Protein AF-A0A6A4ZF27-F1 (afdb_monomer_lite)

Secondary structure (DSSP, 8-state):
-----------------------------EEEE--TT--SGGG--S---------------S-------------SS-------------PPPP----EEEEEETTEEEEEEE-TT-SS-EE-TT-SSEEEEEEEEEEEPTTSPBPPPEEEEEEEEEEEETTEEEEEEEEEE---TT-S-SEEE-HHHHHHH---

Structure (mmCIF, N/CA/C/O backbone):
data_AF-A0A6A4ZF27-F1
#
_entry.id   AF-A0A6A4ZF27-F1
#
loop_
_atom_site.group_PDB
_atom_site.id
_atom_site.type_symbol
_atom_site.label_atom_id
_atom_site.label_alt_id
_atom_site.label_comp_id
_atom_site.label_asym_id
_atom_site.label_entity_id
_atom_site.label_seq_id
_atom_site.pdbx_PDB_ins_code
_atom_site.Cartn_x
_atom_site.Cartn_y
_atom_site.Cartn_z
_atom_site.occupancy
_atom_site.B_iso_or_equiv
_atom_site.auth_seq_id
_atom_site.auth_comp_id
_atom_site.auth_asym_id
_atom_site.auth_atom_id
_atom_site.pdbx_PDB_model_num
ATOM 1 N N . ARG A 1 1 ? -14.969 5.886 74.279 1.00 39.88 1 ARG A N 1
ATOM 2 C CA . ARG A 1 1 ? -14.065 6.559 75.247 1.00 39.88 1 ARG A CA 1
ATOM 3 C C . ARG A 1 1 ? -12.697 6.639 74.558 1.00 39.88 1 ARG A C 1
ATOM 5 O O . ARG A 1 1 ? -12.123 5.590 74.332 1.00 39.88 1 ARG A O 1
ATOM 12 N N . ILE A 1 2 ? -12.428 7.708 73.793 1.00 34.75 2 ILE A N 1
ATOM 13 C CA . ILE A 1 2 ? -11.609 8.885 74.189 1.00 34.75 2 ILE A CA 1
ATOM 14 C C . ILE A 1 2 ? -10.187 8.404 74.556 1.00 34.75 2 ILE A C 1
ATOM 16 O O . ILE A 1 2 ? -10.058 7.721 75.562 1.00 34.75 2 ILE A O 1
ATOM 20 N N . GLN A 1 3 ? -9.211 8.479 73.626 1.00 37.56 3 GLN A N 1
ATOM 21 C CA . GLN A 1 3 ? -8.215 9.576 73.446 1.00 37.56 3 GLN A CA 1
ATOM 22 C C . GLN A 1 3 ? -7.280 9.730 74.662 1.00 37.56 3 GLN A C 1
ATOM 24 O O . GLN A 1 3 ? -7.763 9.660 75.780 1.00 37.56 3 GLN A O 1
ATOM 29 N N . ARG A 1 4 ? -5.976 10.023 74.600 1.00 38.88 4 ARG A N 1
ATOM 30 C CA . ARG A 1 4 ? -4.926 10.356 73.609 1.00 38.88 4 ARG A CA 1
ATOM 31 C C . ARG A 1 4 ? -3.615 10.364 74.441 1.00 38.88 4 ARG A C 1
ATOM 33 O O . ARG A 1 4 ? -3.691 10.614 75.641 1.00 38.88 4 ARG A O 1
ATOM 40 N N . ASN A 1 5 ? -2.440 10.214 73.824 1.00 34.19 5 ASN A N 1
ATOM 41 C CA . ASN A 1 5 ? -1.430 11.292 73.748 1.00 34.19 5 ASN A CA 1
ATOM 42 C C . ASN A 1 5 ? -0.082 10.790 73.201 1.00 34.19 5 ASN A C 1
ATOM 44 O O . ASN A 1 5 ? 0.529 9.863 73.723 1.00 34.19 5 ASN A O 1
ATOM 48 N N . THR A 1 6 ? 0.342 11.471 72.140 1.00 41.78 6 THR A N 1
ATOM 49 C CA . THR A 1 6 ? 1.650 11.510 71.469 1.00 41.78 6 THR A CA 1
ATOM 50 C C . THR A 1 6 ? 2.719 12.207 72.334 1.00 41.78 6 THR A C 1
ATOM 52 O O . THR A 1 6 ? 2.368 12.849 73.327 1.00 41.78 6 THR A O 1
ATOM 55 N N . PRO A 1 7 ? 4.014 12.151 71.948 1.00 44.38 7 PRO A N 1
ATOM 56 C CA . PRO A 1 7 ? 4.580 13.328 71.269 1.00 44.38 7 PRO A CA 1
ATOM 57 C C . PRO A 1 7 ? 5.575 13.044 70.118 1.00 44.38 7 PRO A C 1
ATOM 59 O O . PRO A 1 7 ? 6.446 12.186 70.193 1.00 44.38 7 PRO A O 1
ATOM 62 N N . SER A 1 8 ? 5.402 13.849 69.066 1.00 40.44 8 SER A N 1
ATOM 63 C CA . SER A 1 8 ? 6.364 14.563 68.208 1.00 40.44 8 SER A CA 1
ATOM 64 C C . SER A 1 8 ? 7.812 14.074 68.029 1.00 40.44 8 SER A C 1
ATOM 66 O O . SER A 1 8 ? 8.619 14.118 68.955 1.00 40.44 8 SER A O 1
ATOM 68 N N . ARG A 1 9 ? 8.209 13.886 66.760 1.00 36.44 9 ARG A N 1
ATOM 69 C CA . ARG A 1 9 ? 9.550 14.256 66.275 1.00 36.44 9 ARG A CA 1
ATOM 70 C C . ARG A 1 9 ? 9.495 14.693 64.808 1.00 36.44 9 ARG A C 1
ATOM 72 O O . ARG A 1 9 ? 9.167 13.904 63.930 1.00 36.44 9 ARG A O 1
ATOM 79 N N . GLN A 1 10 ? 9.784 15.972 64.580 1.00 41.69 10 GLN A N 1
ATOM 80 C CA . GLN A 1 10 ? 10.048 16.548 63.264 1.00 41.69 10 GLN A CA 1
ATOM 81 C C . GLN A 1 10 ? 11.384 16.013 62.743 1.00 41.69 10 GLN A C 1
ATOM 83 O O . GLN A 1 10 ? 12.372 16.063 63.470 1.00 41.69 10 GLN A O 1
ATOM 88 N N . TYR A 1 11 ? 11.419 15.587 61.483 1.00 34.38 11 TYR A N 1
ATOM 89 C CA . TYR A 1 11 ? 12.625 15.624 60.664 1.00 34.38 11 TYR A CA 1
ATOM 90 C C . TYR A 1 11 ? 12.237 16.104 59.266 1.00 34.38 11 TYR A C 1
ATOM 92 O O . TYR A 1 11 ? 11.510 15.433 58.540 1.00 34.38 11 TYR A O 1
ATOM 100 N N . ASN A 1 12 ? 12.709 17.307 58.941 1.00 37.31 12 ASN A N 1
ATOM 101 C CA . ASN A 1 12 ? 12.819 17.809 57.581 1.00 37.31 12 ASN A CA 1
ATOM 102 C C . ASN A 1 12 ? 13.785 16.903 56.809 1.00 37.31 12 ASN A C 1
ATOM 104 O O . ASN A 1 12 ? 14.924 16.726 57.241 1.00 37.31 12 ASN A O 1
ATOM 108 N N . ALA A 1 13 ? 13.361 16.394 55.659 1.00 37.38 13 ALA A N 1
ATOM 109 C CA . ALA A 1 13 ? 14.259 15.917 54.618 1.00 37.38 13 ALA A CA 1
ATOM 110 C C . ALA A 1 13 ? 13.711 16.417 53.280 1.00 37.38 13 ALA A C 1
ATOM 112 O O . ALA A 1 13 ? 12.516 16.325 53.009 1.00 37.38 13 ALA A O 1
ATOM 113 N N . GLN A 1 14 ? 14.596 17.060 52.532 1.00 37.59 14 GLN A N 1
ATOM 114 C CA . GLN A 1 14 ? 14.326 17.840 51.336 1.00 37.59 14 GLN A CA 1
ATOM 115 C C . GLN A 1 14 ? 13.651 17.004 50.247 1.00 37.59 14 GLN A C 1
ATOM 117 O O . GLN A 1 14 ? 14.054 15.875 49.972 1.00 37.59 14 GLN A O 1
ATOM 122 N N . VAL A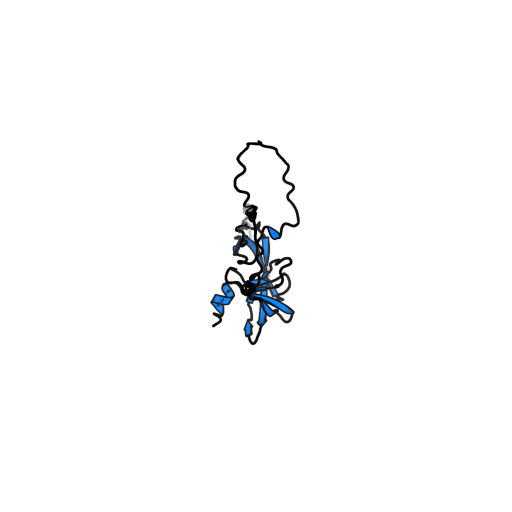 1 15 ? 12.651 17.601 49.599 1.00 37.75 15 VAL A N 1
ATOM 123 C CA . VAL A 1 15 ? 12.169 17.164 48.292 1.00 37.75 15 VAL A CA 1
ATOM 124 C C . VAL A 1 15 ? 13.291 17.484 47.306 1.00 37.75 15 VAL A C 1
ATOM 126 O O . VAL A 1 15 ? 13.456 18.634 46.914 1.00 37.75 15 VAL A O 1
ATOM 129 N N . ASN A 1 16 ? 14.110 16.494 46.958 1.00 37.16 16 ASN A N 1
ATOM 130 C CA . ASN A 1 16 ? 14.853 16.565 45.708 1.00 37.16 16 ASN A CA 1
ATOM 131 C C . ASN A 1 16 ? 13.871 16.143 44.618 1.00 37.16 16 ASN A C 1
ATOM 133 O O . ASN A 1 16 ? 13.624 14.954 44.419 1.00 37.16 16 ASN A O 1
ATOM 137 N N . GLU A 1 17 ? 13.296 17.136 43.945 1.00 47.34 17 GLU A N 1
ATOM 138 C CA . GLU A 1 17 ? 12.817 16.974 42.579 1.00 47.34 17 GLU A CA 1
ATOM 139 C C . GLU A 1 17 ? 14.035 16.601 41.733 1.00 47.34 17 GLU A C 1
ATOM 141 O O . GLU A 1 17 ? 14.791 17.452 41.272 1.00 47.34 17 GLU A O 1
ATOM 146 N N . VAL A 1 18 ? 14.285 15.302 41.602 1.00 44.06 18 VAL A N 1
ATOM 147 C CA . VAL A 1 18 ? 15.118 14.814 40.513 1.00 44.06 18 VAL A CA 1
ATOM 148 C C . VAL A 1 18 ? 14.169 14.744 39.335 1.00 44.06 18 VAL A C 1
ATOM 150 O O . VAL A 1 18 ? 13.336 13.842 39.259 1.00 44.06 18 VAL A O 1
ATOM 153 N N . GLY A 1 19 ? 14.234 15.764 38.480 1.00 48.47 19 GLY A N 1
ATOM 154 C CA . GLY A 1 19 ? 13.643 15.695 37.159 1.00 48.47 19 GLY A CA 1
ATOM 155 C C . GLY A 1 19 ? 14.180 14.449 36.474 1.00 48.47 19 GLY A C 1
ATOM 156 O O . GLY A 1 19 ? 15.352 14.383 36.113 1.00 48.47 19 GLY A O 1
ATOM 157 N N . SER A 1 20 ? 13.332 13.436 36.344 1.00 44.56 20 SER A N 1
ATOM 158 C CA . SER A 1 20 ? 13.518 12.413 35.333 1.00 44.56 20 SER A CA 1
ATOM 159 C C . SER A 1 20 ? 13.001 13.002 34.024 1.00 44.56 20 SER A C 1
ATOM 161 O O . SER A 1 20 ? 11.894 12.703 33.580 1.00 44.56 20 SER A O 1
ATOM 163 N N . GLU A 1 21 ? 13.796 13.906 33.448 1.00 51.84 21 GLU A N 1
ATOM 164 C CA . GLU A 1 21 ? 13.858 14.043 31.996 1.00 51.84 21 GLU A CA 1
ATOM 165 C C . GLU A 1 21 ? 14.429 12.721 31.487 1.00 51.84 21 GLU A C 1
ATOM 167 O O . GLU A 1 21 ? 15.635 12.501 31.429 1.00 51.84 21 GLU A O 1
ATOM 172 N N . SER A 1 22 ? 13.535 11.775 31.254 1.00 58.00 22 SER A N 1
ATOM 173 C CA . SER A 1 22 ? 13.851 10.542 30.560 1.00 58.00 22 SER A CA 1
ATOM 174 C C . SER A 1 22 ? 12.593 10.106 29.838 1.00 58.00 22 SER A C 1
ATOM 176 O O . SER A 1 22 ? 11.780 9.377 30.396 1.00 58.00 22 SER A O 1
ATOM 178 N N . ASP A 1 23 ? 12.413 10.658 28.648 1.00 47.97 23 ASP A N 1
ATOM 179 C CA . ASP A 1 23 ? 11.821 9.956 27.512 1.00 47.97 23 ASP A CA 1
ATOM 180 C C . ASP A 1 23 ? 12.178 10.748 26.246 1.00 47.97 23 ASP A C 1
ATOM 182 O O . ASP A 1 23 ? 11.325 11.144 25.460 1.00 47.97 23 ASP A O 1
ATOM 186 N N . ASP A 1 24 ? 13.481 10.964 26.037 1.00 49.41 24 ASP A N 1
ATOM 187 C CA . ASP A 1 24 ? 14.005 10.928 24.672 1.00 49.41 24 ASP A CA 1
ATOM 188 C C . ASP A 1 24 ? 14.145 9.438 24.335 1.00 49.41 24 ASP A C 1
ATOM 190 O O . ASP A 1 24 ? 15.241 8.876 24.311 1.00 49.41 24 ASP A O 1
ATOM 194 N N . SER A 1 25 ? 13.009 8.748 24.184 1.00 52.78 25 SER A N 1
ATOM 195 C CA . SER A 1 25 ? 13.018 7.532 23.389 1.00 52.78 25 SER A CA 1
ATOM 196 C C . SER A 1 25 ? 13.458 7.991 22.011 1.00 52.78 25 SER A C 1
ATOM 198 O O . SER A 1 25 ? 12.744 8.766 21.375 1.00 52.78 25 SER A O 1
ATOM 200 N N . GLU A 1 26 ? 14.657 7.596 21.592 1.00 51.38 26 GLU A N 1
ATOM 201 C CA . GLU A 1 26 ? 15.019 7.595 20.183 1.00 51.38 26 GLU A CA 1
ATOM 202 C C . GLU A 1 26 ? 13.847 6.899 19.479 1.00 51.38 26 GLU A C 1
ATOM 204 O O . GLU A 1 26 ? 13.645 5.698 19.646 1.00 51.38 26 GLU A O 1
ATOM 209 N N . ASP A 1 27 ? 12.961 7.673 18.844 1.00 59.50 27 ASP A N 1
ATOM 210 C CA . ASP A 1 27 ? 11.909 7.121 18.003 1.00 59.50 27 ASP A CA 1
ATOM 211 C C . ASP A 1 27 ? 12.679 6.412 16.887 1.00 59.50 27 ASP A C 1
ATOM 213 O O . ASP A 1 27 ? 13.168 7.061 15.963 1.00 59.50 27 ASP A O 1
ATOM 217 N N . ASP A 1 28 ? 12.900 5.102 17.047 1.00 79.19 28 ASP A N 1
ATOM 218 C CA . ASP A 1 28 ? 13.644 4.278 16.101 1.00 79.19 28 ASP A CA 1
ATOM 219 C C . ASP A 1 28 ? 13.025 4.489 14.714 1.00 79.19 28 ASP A C 1
ATOM 221 O O . ASP A 1 28 ? 11.917 4.025 14.423 1.00 79.19 28 ASP A O 1
ATOM 225 N N . VAL A 1 29 ? 13.716 5.252 13.867 1.00 84.00 29 VAL A N 1
ATOM 226 C CA . VAL A 1 29 ? 13.258 5.549 12.512 1.00 84.00 29 VAL A CA 1
ATOM 227 C C . VAL A 1 29 ? 13.307 4.247 11.725 1.00 84.00 29 VAL A C 1
ATOM 229 O O . VAL A 1 29 ? 14.379 3.694 11.487 1.00 84.00 29 VAL A O 1
ATOM 232 N N . GLU A 1 30 ? 12.149 3.749 11.298 1.00 90.56 30 GLU A N 1
ATOM 233 C CA . GLU A 1 30 ? 12.097 2.514 10.521 1.00 90.56 30 GLU A CA 1
ATOM 234 C C . GLU A 1 30 ? 12.466 2.785 9.052 1.00 90.56 30 GLU A C 1
ATOM 236 O O . GLU A 1 30 ? 11.872 3.635 8.381 1.00 90.56 30 GLU A O 1
ATOM 241 N N . GLU A 1 31 ? 13.416 2.024 8.517 1.00 90.94 31 GLU A N 1
ATOM 242 C CA . GLU A 1 31 ? 13.741 2.047 7.091 1.00 90.94 31 GLU A CA 1
ATOM 243 C C . GLU A 1 31 ? 12.699 1.268 6.274 1.00 90.94 31 GLU A C 1
ATOM 245 O O . GLU A 1 31 ? 12.268 0.173 6.652 1.00 90.94 31 GLU A O 1
ATOM 250 N N . MET A 1 32 ? 12.303 1.802 5.115 1.00 92.69 32 MET A N 1
ATOM 251 C CA . MET A 1 32 ? 11.434 1.094 4.172 1.00 92.69 32 MET A CA 1
ATOM 252 C C . MET A 1 32 ? 11.838 1.298 2.715 1.00 92.69 32 MET A C 1
ATOM 254 O O . MET A 1 32 ? 12.272 2.372 2.321 1.00 92.69 32 MET A O 1
ATOM 258 N N . ILE A 1 33 ? 11.597 0.287 1.885 1.00 90.69 33 ILE A N 1
ATOM 259 C CA . ILE A 1 33 ? 11.798 0.325 0.435 1.00 90.69 33 ILE A CA 1
ATOM 260 C C . ILE A 1 33 ? 10.430 0.380 -0.245 1.00 90.69 33 ILE A C 1
ATOM 262 O O . ILE A 1 33 ? 9.604 -0.523 -0.064 1.00 90.69 33 ILE A O 1
ATOM 266 N N . LEU A 1 34 ? 10.186 1.416 -1.051 1.00 86.25 34 LEU A N 1
ATOM 267 C CA . LEU A 1 34 ? 8.877 1.653 -1.681 1.00 86.25 34 LEU A CA 1
ATOM 268 C C . LEU A 1 34 ? 8.555 0.701 -2.844 1.00 86.25 34 LEU A C 1
ATOM 270 O O . LEU A 1 34 ? 7.402 0.611 -3.266 1.00 86.25 34 LEU A O 1
ATOM 274 N N . GLY A 1 35 ? 9.557 -0.029 -3.332 1.00 83.00 35 GLY A N 1
ATOM 275 C CA . GLY A 1 35 ? 9.441 -0.953 -4.457 1.00 83.00 35 GLY A CA 1
ATOM 276 C C . GLY A 1 35 ? 9.865 -0.341 -5.786 1.00 83.00 35 GLY A C 1
ATOM 277 O O . GLY A 1 35 ? 10.128 0.856 -5.894 1.00 83.00 35 GLY A O 1
ATOM 278 N N . ASN A 1 36 ? 9.938 -1.183 -6.816 1.00 82.31 36 ASN A N 1
ATOM 279 C CA . ASN A 1 36 ? 10.612 -0.853 -8.078 1.00 82.31 36 ASN A CA 1
ATOM 280 C C . ASN A 1 36 ? 9.869 0.197 -8.922 1.00 82.31 36 ASN A C 1
ATOM 282 O O . ASN A 1 36 ? 10.387 0.670 -9.929 1.00 82.31 36 ASN A O 1
ATOM 286 N N . ASN A 1 37 ? 8.639 0.539 -8.536 1.00 83.06 37 ASN A N 1
ATOM 287 C CA . ASN A 1 37 ? 7.747 1.424 -9.286 1.00 83.06 37 ASN A CA 1
ATOM 288 C C . ASN A 1 37 ? 7.566 2.805 -8.630 1.00 83.06 37 ASN A C 1
ATOM 290 O O . ASN A 1 37 ? 6.712 3.591 -9.058 1.00 83.06 37 ASN A O 1
ATOM 294 N N . MET A 1 38 ? 8.366 3.095 -7.600 1.00 84.56 38 MET A N 1
ATOM 295 C CA . MET A 1 38 ? 8.329 4.327 -6.817 1.00 84.56 38 MET A CA 1
ATOM 296 C C . MET A 1 38 ? 9.708 5.004 -6.812 1.00 84.56 38 MET A C 1
ATOM 298 O O . MET A 1 38 ? 10.613 4.558 -6.115 1.00 84.56 38 MET A O 1
ATOM 302 N N . ASN A 1 39 ? 9.848 6.104 -7.557 1.00 79.00 39 ASN A N 1
ATOM 303 C CA . ASN A 1 39 ? 10.986 7.027 -7.469 1.00 79.00 39 ASN A CA 1
ATOM 304 C C . ASN A 1 39 ? 10.634 8.143 -6.491 1.00 79.00 39 ASN A C 1
ATOM 306 O O . ASN A 1 39 ? 9.500 8.626 -6.508 1.00 79.00 39 ASN A O 1
ATOM 310 N N . LEU A 1 40 ? 11.579 8.576 -5.659 1.00 77.00 40 LEU A N 1
ATOM 311 C CA . LEU A 1 40 ? 11.322 9.672 -4.725 1.00 77.00 40 LEU A CA 1
ATOM 312 C C . LEU A 1 40 ? 11.603 11.048 -5.332 1.00 77.00 40 LEU A C 1
ATOM 314 O O . LEU A 1 40 ? 10.917 12.007 -4.973 1.00 77.00 40 LEU A O 1
ATOM 318 N N . ALA A 1 41 ? 12.519 11.146 -6.299 1.00 62.03 41 ALA A N 1
ATOM 319 C CA . ALA A 1 41 ? 12.841 12.409 -6.965 1.00 62.03 41 ALA A CA 1
ATOM 320 C C . ALA A 1 41 ? 11.680 12.978 -7.812 1.00 62.03 41 ALA A C 1
ATOM 322 O O . ALA A 1 41 ? 11.612 14.179 -8.055 1.00 62.03 41 ALA A O 1
ATOM 323 N N . GLU A 1 42 ? 10.729 12.141 -8.238 1.00 57.09 42 GLU A N 1
ATOM 324 C CA . GLU A 1 42 ? 9.586 12.547 -9.078 1.00 57.09 42 GLU A CA 1
ATOM 325 C C . GLU A 1 42 ? 8.447 13.228 -8.293 1.00 57.09 42 GLU A C 1
ATOM 327 O O . GLU A 1 42 ? 7.477 13.694 -8.891 1.00 57.09 42 GLU A O 1
ATOM 332 N N . HIS A 1 43 ? 8.546 13.289 -6.960 1.00 51.69 43 HIS A N 1
ATOM 333 C CA . HIS A 1 43 ? 7.507 13.830 -6.078 1.00 51.69 43 HIS A CA 1
ATOM 334 C C . HIS A 1 43 ? 7.862 15.182 -5.432 1.00 51.69 43 HIS A C 1
ATOM 336 O O . HIS A 1 43 ? 7.077 15.685 -4.629 1.00 51.69 43 HIS A O 1
ATOM 342 N N . SER A 1 44 ? 8.997 15.800 -5.782 1.00 44.81 44 SER A N 1
ATOM 343 C CA . SER A 1 44 ? 9.364 17.143 -5.311 1.00 44.81 44 SER A CA 1
ATOM 344 C C . SER A 1 44 ? 8.752 18.243 -6.195 1.00 44.81 44 SER A C 1
ATOM 346 O O . SER A 1 44 ? 9.460 18.965 -6.896 1.00 44.81 44 SER A O 1
ATOM 348 N N . GLU A 1 45 ? 7.427 18.379 -6.185 1.00 46.59 45 GLU A N 1
ATOM 349 C CA . GLU A 1 45 ? 6.772 19.630 -6.595 1.00 46.59 45 GLU A CA 1
ATOM 350 C C . GLU A 1 45 ? 6.728 20.543 -5.347 1.00 46.59 45 GLU A C 1
ATOM 352 O O . GLU A 1 45 ? 5.685 20.644 -4.718 1.00 46.59 45 GLU A O 1
ATOM 357 N N . ASP A 1 46 ? 7.898 21.052 -4.913 1.00 44.12 46 ASP A N 1
ATOM 358 C CA . ASP A 1 46 ? 8.142 22.316 -4.171 1.00 44.12 46 ASP A CA 1
ATOM 359 C C . ASP A 1 46 ? 9.371 22.266 -3.226 1.00 44.12 46 ASP A C 1
ATOM 361 O O . ASP A 1 46 ? 9.596 21.305 -2.493 1.00 44.12 46 ASP A O 1
ATOM 365 N N . ASP A 1 47 ? 10.133 23.368 -3.270 1.00 40.75 47 ASP A N 1
ATOM 366 C CA . ASP A 1 47 ? 11.307 23.781 -2.479 1.00 40.75 47 ASP A CA 1
ATOM 367 C C . ASP A 1 47 ? 12.651 23.056 -2.676 1.00 40.75 47 ASP A C 1
ATOM 369 O O . ASP A 1 47 ? 12.993 22.128 -1.962 1.00 40.75 47 ASP A O 1
ATOM 373 N N . PHE A 1 48 ? 13.493 23.609 -3.563 1.00 34.47 48 PHE A N 1
ATOM 374 C CA . PHE A 1 48 ? 14.803 24.163 -3.174 1.00 34.47 48 PHE A CA 1
ATOM 375 C C . PHE A 1 48 ? 15.319 25.118 -4.267 1.00 34.47 48 PHE A C 1
ATOM 377 O O . PHE A 1 48 ? 15.933 24.718 -5.257 1.00 34.47 48 PHE A O 1
ATOM 384 N N . VAL A 1 49 ? 15.121 26.426 -4.063 1.00 41.22 49 VAL A N 1
ATOM 385 C CA . VAL A 1 49 ? 15.946 27.453 -4.714 1.00 41.22 49 VAL A CA 1
ATOM 386 C C . VAL A 1 49 ? 17.334 27.372 -4.081 1.00 41.22 49 VAL A C 1
ATOM 388 O O . VAL A 1 49 ? 17.620 28.045 -3.091 1.00 41.22 49 VAL A O 1
ATOM 391 N N . PHE A 1 50 ? 18.221 26.547 -4.638 1.00 37.66 50 PHE A N 1
ATOM 392 C CA . PHE A 1 50 ? 19.639 26.695 -4.339 1.00 37.66 50 PHE A CA 1
ATOM 393 C C . PHE A 1 50 ? 20.112 28.014 -4.947 1.00 37.66 50 PHE A C 1
ATOM 395 O O . PHE A 1 50 ? 20.142 28.205 -6.165 1.00 37.66 50 PHE A O 1
ATOM 402 N N . HIS A 1 51 ? 20.459 28.945 -4.058 1.00 33.34 51 HIS A N 1
ATOM 403 C CA . HIS A 1 51 ? 21.272 30.104 -4.378 1.00 33.34 51 HIS A CA 1
ATOM 404 C C . HIS A 1 51 ? 22.420 29.672 -5.296 1.00 33.34 51 HIS A C 1
ATOM 406 O O . HIS A 1 51 ? 23.217 28.803 -4.941 1.00 33.34 51 HIS A O 1
ATOM 412 N N . ARG A 1 52 ? 22.523 30.315 -6.465 1.00 33.12 52 ARG A N 1
ATOM 413 C CA . ARG A 1 52 ? 23.752 30.336 -7.262 1.00 33.12 52 ARG A CA 1
ATOM 414 C C . ARG A 1 52 ? 24.853 30.981 -6.420 1.00 33.12 52 ARG A C 1
ATOM 416 O O . ARG A 1 52 ? 25.124 32.169 -6.563 1.00 33.12 52 ARG A O 1
ATOM 423 N N . THR A 1 53 ? 25.516 30.202 -5.576 1.00 32.31 53 THR A N 1
ATOM 424 C CA . THR A 1 53 ? 26.873 30.526 -5.148 1.00 32.31 53 THR A CA 1
ATOM 425 C C . THR A 1 53 ? 27.788 29.962 -6.218 1.00 32.31 53 THR A C 1
ATOM 427 O O . THR A 1 53 ? 28.054 28.765 -6.282 1.00 32.31 53 THR A O 1
ATOM 430 N N . ALA A 1 54 ? 28.187 30.842 -7.131 1.00 38.88 54 ALA A N 1
ATOM 431 C CA . ALA A 1 54 ? 29.173 30.549 -8.151 1.00 38.88 54 ALA A CA 1
ATOM 432 C C . ALA A 1 54 ? 30.484 30.098 -7.490 1.00 38.88 54 ALA A C 1
ATOM 434 O O . ALA A 1 54 ? 31.126 30.883 -6.797 1.00 38.88 54 ALA A O 1
ATOM 435 N N . ILE A 1 55 ? 30.900 28.859 -7.750 1.00 34.50 55 ILE A N 1
ATOM 436 C CA . ILE A 1 55 ? 32.297 28.445 -7.628 1.00 34.50 55 ILE A CA 1
ATOM 437 C C . ILE A 1 55 ? 32.670 27.743 -8.934 1.00 34.50 55 ILE A C 1
ATOM 439 O O . ILE A 1 55 ? 32.240 26.627 -9.190 1.00 34.50 55 ILE A O 1
ATOM 443 N N . GLY A 1 56 ? 33.454 28.454 -9.747 1.00 30.45 56 GLY A N 1
ATOM 444 C CA . GLY A 1 56 ? 34.362 27.895 -10.749 1.00 30.45 56 GLY A CA 1
ATOM 445 C C . GLY A 1 56 ? 33.732 27.257 -11.984 1.00 30.45 56 GLY A C 1
ATOM 446 O O . GLY A 1 56 ? 33.471 26.061 -12.004 1.00 30.45 56 GLY A O 1
ATOM 447 N N . LEU A 1 57 ? 33.641 28.030 -13.074 1.00 39.16 57 LEU A N 1
ATOM 448 C CA . LEU A 1 57 ? 33.842 27.458 -14.405 1.00 39.16 57 LEU A CA 1
ATOM 449 C C . LEU A 1 57 ? 35.201 26.745 -14.418 1.00 39.16 57 LEU A C 1
ATOM 451 O O . LEU A 1 57 ? 36.228 27.401 -14.244 1.00 39.16 57 LEU A O 1
ATOM 455 N N . ILE A 1 58 ? 35.205 25.437 -14.657 1.00 32.59 58 ILE A N 1
ATOM 456 C CA . ILE A 1 58 ? 36.365 24.728 -15.194 1.00 32.59 58 ILE A CA 1
ATOM 457 C C . ILE A 1 58 ? 35.846 23.861 -16.341 1.00 32.59 58 ILE A C 1
ATOM 459 O O . ILE A 1 58 ? 35.013 22.981 -16.135 1.00 32.59 58 ILE A O 1
ATOM 463 N N . ASP A 1 59 ? 36.315 24.180 -17.546 1.00 44.06 59 ASP A N 1
ATOM 464 C CA . ASP A 1 59 ? 36.116 23.421 -18.778 1.00 44.06 59 ASP A CA 1
ATOM 465 C C . ASP A 1 59 ? 36.484 21.942 -18.596 1.00 44.06 59 ASP A C 1
ATOM 467 O O . ASP A 1 59 ? 37.589 21.618 -18.155 1.00 44.06 59 ASP A O 1
ATOM 471 N N . ALA A 1 60 ? 35.589 21.049 -19.020 1.00 37.50 60 ALA A N 1
ATOM 472 C CA . ALA A 1 60 ? 35.912 19.663 -19.341 1.00 37.50 60 ALA A CA 1
ATOM 473 C C . ALA A 1 60 ? 34.974 19.147 -20.460 1.00 37.50 60 ALA A C 1
ATOM 475 O O . ALA A 1 60 ? 33.853 19.640 -20.590 1.00 37.50 60 ALA A O 1
ATOM 476 N N . PRO A 1 61 ? 35.461 18.230 -21.314 1.00 37.12 61 PRO A N 1
ATOM 477 C CA . PRO A 1 61 ? 35.192 18.205 -22.753 1.00 37.12 61 PRO A CA 1
ATOM 478 C C . PRO A 1 61 ? 33.847 17.602 -23.182 1.00 37.12 61 PRO A C 1
ATOM 480 O O . PRO A 1 61 ? 33.185 16.851 -22.470 1.00 37.12 61 PRO A O 1
ATOM 483 N N . ALA A 1 62 ? 33.460 17.978 -24.402 1.00 45.44 62 ALA A N 1
ATOM 484 C CA . ALA A 1 62 ? 32.259 17.543 -25.096 1.00 45.44 62 ALA A CA 1
ATOM 485 C C . ALA A 1 62 ? 32.415 16.127 -25.677 1.00 45.44 62 ALA A C 1
ATOM 487 O O . ALA A 1 62 ? 32.700 15.974 -26.862 1.00 45.44 62 ALA A O 1
ATOM 488 N N . ASP A 1 63 ? 32.206 15.093 -24.866 1.00 50.09 63 ASP A N 1
ATOM 489 C CA . ASP A 1 63 ? 32.193 13.704 -25.342 1.00 50.09 63 ASP A CA 1
ATOM 490 C C . ASP A 1 63 ? 31.354 12.749 -24.477 1.00 50.09 63 ASP A C 1
ATOM 492 O O . ASP A 1 63 ? 31.786 11.655 -24.140 1.00 50.09 63 ASP A O 1
ATOM 496 N N . TRP A 1 64 ? 30.103 13.109 -24.169 1.00 36.12 64 TRP A N 1
ATOM 497 C CA . TRP A 1 64 ? 29.077 12.122 -23.762 1.00 36.12 64 TRP A CA 1
ATOM 498 C C . TRP A 1 64 ? 27.640 12.536 -24.128 1.00 36.12 64 TRP A C 1
ATOM 500 O O . TRP A 1 64 ? 26.664 12.161 -23.480 1.00 36.12 64 TRP A O 1
ATOM 510 N N . VAL A 1 65 ? 27.482 13.264 -25.240 1.00 36.03 65 VAL A N 1
ATOM 511 C CA . VAL A 1 65 ? 26.177 13.408 -25.902 1.00 36.03 65 VAL A CA 1
ATOM 512 C C . VAL A 1 65 ? 25.983 12.225 -26.851 1.00 36.03 65 VAL A C 1
ATOM 514 O O . VAL A 1 65 ? 26.432 12.248 -27.996 1.00 36.03 65 VAL A O 1
ATOM 517 N N . THR A 1 66 ? 25.291 11.181 -26.398 1.00 44.44 66 THR A N 1
ATOM 518 C CA . THR A 1 66 ? 24.729 10.140 -27.273 1.00 44.44 66 THR A CA 1
ATOM 519 C C . THR A 1 66 ? 23.576 10.727 -28.092 1.00 44.44 66 THR A C 1
ATOM 521 O O . THR A 1 66 ? 22.402 10.532 -27.788 1.00 44.44 66 THR A O 1
ATOM 524 N N . ALA A 1 67 ? 23.909 11.473 -29.144 1.00 36.88 67 ALA A N 1
ATOM 525 C CA . ALA A 1 67 ? 22.990 11.772 -30.232 1.00 36.88 67 ALA A CA 1
ATOM 526 C C . ALA A 1 67 ? 23.181 10.701 -31.310 1.00 36.88 67 ALA A C 1
ATOM 528 O O . ALA A 1 67 ? 24.172 10.697 -32.037 1.00 36.88 67 ALA A O 1
ATOM 529 N N . VAL A 1 68 ? 22.236 9.766 -31.405 1.00 38.94 68 VAL A N 1
ATOM 530 C CA . VAL A 1 68 ? 22.183 8.823 -32.524 1.00 38.94 68 VAL A CA 1
ATOM 531 C C . VAL A 1 68 ? 21.669 9.596 -33.738 1.00 38.94 68 VAL A C 1
ATOM 533 O O . VAL A 1 68 ? 20.467 9.802 -33.888 1.00 38.94 68 VAL A O 1
ATOM 536 N N . THR A 1 69 ? 22.567 10.065 -34.599 1.00 38.91 69 THR A N 1
ATOM 537 C CA . THR A 1 69 ? 22.193 10.470 -35.956 1.00 38.91 69 THR A CA 1
ATOM 538 C C . THR A 1 69 ? 22.186 9.223 -36.841 1.00 38.91 69 THR A C 1
ATOM 540 O O . THR A 1 69 ? 23.137 8.439 -36.803 1.00 38.91 69 THR A O 1
ATOM 543 N N . PRO A 1 70 ? 21.146 8.976 -37.657 1.00 41.97 70 PRO A N 1
ATOM 544 C CA . PRO A 1 70 ? 21.282 7.995 -38.716 1.00 41.97 70 PRO A CA 1
ATOM 545 C C . PRO A 1 70 ? 22.180 8.600 -39.799 1.00 41.97 70 PRO A C 1
ATOM 547 O O . PRO A 1 70 ? 21.845 9.609 -40.421 1.00 41.97 70 PRO A O 1
ATOM 550 N N . LEU A 1 71 ? 23.342 7.986 -40.012 1.00 34.31 71 LEU A N 1
ATOM 551 C CA . LEU A 1 71 ? 24.226 8.299 -41.126 1.00 34.31 71 LEU A CA 1
ATOM 552 C C . LEU A 1 71 ? 23.568 7.808 -42.424 1.00 34.31 71 LEU A C 1
ATOM 554 O O . LEU A 1 71 ? 23.575 6.615 -42.720 1.00 34.31 71 LEU A O 1
ATOM 558 N N . VAL A 1 72 ? 22.984 8.720 -43.199 1.00 39.09 72 VAL A N 1
ATOM 559 C CA . VAL A 1 72 ? 22.540 8.421 -44.565 1.00 39.09 72 VAL A CA 1
ATOM 560 C C . VAL A 1 72 ? 23.739 8.597 -45.492 1.00 39.09 72 VAL A C 1
ATOM 562 O O . VAL A 1 72 ? 24.125 9.718 -45.815 1.00 39.09 72 VAL A O 1
ATOM 565 N N . VAL A 1 73 ? 24.339 7.485 -45.919 1.00 38.12 73 VAL A N 1
ATOM 566 C CA . VAL A 1 73 ? 25.307 7.487 -47.021 1.00 38.12 73 VAL A CA 1
ATOM 567 C C . VAL A 1 73 ? 24.515 7.502 -48.325 1.00 38.12 73 VAL A C 1
ATOM 569 O O . VAL A 1 73 ? 24.036 6.469 -48.785 1.00 38.12 73 VAL A O 1
ATOM 572 N N . VAL A 1 74 ? 24.344 8.685 -48.911 1.00 35.69 74 VAL A N 1
ATOM 573 C CA . VAL A 1 74 ? 23.907 8.820 -50.305 1.00 35.69 74 VAL A CA 1
ATOM 574 C C . VAL A 1 74 ? 25.142 8.771 -51.196 1.00 35.69 74 VAL A C 1
ATOM 576 O O . VAL A 1 74 ? 25.884 9.745 -51.293 1.00 35.69 74 VAL A O 1
ATOM 579 N N . ASN A 1 75 ? 25.367 7.633 -51.853 1.00 37.38 75 ASN A N 1
ATOM 580 C CA . ASN A 1 75 ? 26.267 7.593 -53.000 1.00 37.38 75 ASN A CA 1
ATOM 581 C C . ASN A 1 75 ? 25.546 8.253 -54.179 1.00 37.38 75 ASN A C 1
ATOM 583 O O . ASN A 1 75 ? 24.483 7.797 -54.604 1.00 37.38 75 ASN A O 1
ATOM 587 N N . ALA A 1 76 ? 26.113 9.348 -54.682 1.00 46.44 76 ALA A N 1
ATOM 588 C CA . ALA A 1 76 ? 25.720 9.924 -55.955 1.00 46.44 76 ALA A CA 1
ATOM 589 C C . ALA A 1 76 ? 26.176 8.961 -57.051 1.00 46.44 76 ALA A C 1
ATOM 591 O O . ALA A 1 76 ? 27.350 8.943 -57.395 1.00 46.44 76 ALA A O 1
ATOM 592 N N . ASP A 1 77 ? 25.288 8.050 -57.440 1.00 44.97 77 ASP A N 1
ATOM 593 C CA . ASP A 1 77 ? 25.022 7.665 -58.826 1.00 44.97 77 ASP A CA 1
ATOM 594 C C . ASP A 1 77 ? 24.160 6.396 -58.827 1.00 44.97 77 ASP A C 1
ATOM 596 O O . ASP A 1 77 ? 24.639 5.288 -58.614 1.00 44.97 77 ASP A O 1
ATOM 600 N N . SER A 1 78 ? 22.874 6.591 -59.134 1.00 44.47 78 SER A N 1
ATOM 601 C CA . SER A 1 78 ? 21.901 5.564 -59.543 1.00 44.47 78 SER A CA 1
ATOM 602 C C . SER A 1 78 ? 21.442 4.528 -58.497 1.00 44.47 78 SER A C 1
ATOM 604 O O . SER A 1 78 ? 22.186 3.635 -58.120 1.00 44.47 78 SER A O 1
ATOM 606 N N . MET A 1 79 ? 20.150 4.573 -58.137 1.00 38.19 79 MET A N 1
ATOM 607 C CA . MET A 1 79 ? 19.146 3.494 -58.317 1.00 38.19 79 MET A CA 1
ATOM 608 C C . MET A 1 79 ? 18.005 3.556 -57.289 1.00 38.19 79 MET A C 1
ATOM 610 O O . MET A 1 79 ? 18.198 3.773 -56.097 1.00 38.19 79 MET A O 1
ATOM 614 N N . GLU A 1 80 ? 16.801 3.322 -57.809 1.00 53.53 80 GLU A N 1
ATOM 615 C CA . GLU A 1 80 ? 15.544 3.074 -57.106 1.00 53.53 80 GLU A CA 1
ATOM 616 C C . GLU A 1 80 ? 15.661 1.939 -56.072 1.00 53.53 80 GLU A C 1
ATOM 618 O O . GLU A 1 80 ? 16.254 0.899 -56.358 1.00 53.53 80 GLU A O 1
ATOM 623 N N . ILE A 1 81 ? 15.019 2.086 -54.904 1.00 43.41 81 ILE A N 1
ATOM 624 C CA . ILE A 1 81 ? 14.814 0.976 -53.959 1.00 43.41 81 ILE A CA 1
ATOM 625 C C . ILE A 1 81 ? 13.352 0.955 -53.497 1.00 43.41 81 ILE A C 1
ATOM 627 O O . ILE A 1 81 ? 12.973 1.553 -52.493 1.00 43.41 81 ILE A O 1
ATOM 631 N N . ASN A 1 82 ? 12.530 0.212 -54.239 1.00 48.75 82 ASN A N 1
ATOM 632 C CA . ASN A 1 82 ? 11.322 -0.427 -53.723 1.00 48.75 82 ASN A CA 1
ATOM 633 C C . ASN A 1 82 ? 11.714 -1.815 -53.195 1.00 48.75 82 ASN A C 1
ATOM 635 O O . ASN A 1 82 ? 11.884 -2.720 -54.004 1.00 48.75 82 ASN A O 1
ATOM 639 N N . ALA A 1 83 ? 11.835 -2.007 -51.877 1.00 39.75 83 ALA A N 1
ATOM 640 C CA . ALA A 1 83 ? 11.634 -3.317 -51.238 1.00 39.75 83 ALA A CA 1
ATOM 641 C C . ALA A 1 83 ? 11.653 -3.223 -49.700 1.00 39.75 83 ALA A C 1
ATOM 643 O O . ALA A 1 83 ? 12.681 -2.958 -49.088 1.00 39.75 83 ALA A O 1
ATOM 644 N N . ALA A 1 84 ? 10.502 -3.551 -49.104 1.00 43.75 84 ALA A N 1
ATOM 645 C CA . ALA A 1 84 ? 10.329 -4.061 -47.741 1.00 43.75 84 ALA A CA 1
ATOM 646 C C . ALA A 1 84 ? 10.646 -3.124 -46.554 1.00 43.75 84 ALA A C 1
ATOM 648 O O . ALA A 1 84 ? 11.426 -3.457 -45.668 1.00 43.75 84 ALA A O 1
ATOM 649 N N . GLN A 1 85 ? 9.889 -2.028 -46.432 1.00 42.56 85 GLN A N 1
ATOM 650 C CA . GLN A 1 85 ? 9.670 -1.357 -45.135 1.00 42.56 85 GLN A CA 1
ATOM 651 C C . GLN A 1 85 ? 8.634 -2.058 -44.233 1.00 42.56 85 GLN A C 1
ATOM 653 O O . GLN A 1 85 ? 8.331 -1.567 -43.152 1.00 42.56 85 GLN A O 1
ATOM 658 N N . ASN A 1 86 ? 8.146 -3.246 -44.604 1.00 46.47 86 ASN A N 1
ATOM 659 C CA . ASN A 1 86 ? 7.375 -4.100 -43.698 1.00 46.47 86 ASN A CA 1
ATOM 660 C C . ASN A 1 86 ? 8.290 -5.074 -42.946 1.00 46.47 86 ASN A C 1
ATOM 662 O O . ASN A 1 86 ? 8.082 -6.285 -42.957 1.00 46.47 86 ASN A O 1
ATOM 666 N N . ALA A 1 87 ? 9.278 -4.544 -42.229 1.00 42.12 87 ALA A N 1
ATOM 667 C CA . ALA A 1 87 ? 9.635 -5.180 -40.974 1.00 42.12 87 ALA A CA 1
ATOM 668 C C . ALA A 1 87 ? 8.564 -4.724 -39.986 1.00 42.12 87 ALA A C 1
ATOM 670 O O . ALA A 1 87 ? 8.664 -3.648 -39.398 1.00 42.12 87 ALA A O 1
ATOM 671 N N . VAL A 1 88 ? 7.499 -5.524 -39.859 1.00 45.16 88 VAL A N 1
ATOM 672 C CA . VAL A 1 88 ? 6.620 -5.470 -38.693 1.00 45.16 88 VAL A CA 1
ATOM 673 C C . VAL A 1 88 ? 7.550 -5.651 -37.505 1.00 45.16 88 VAL A C 1
ATOM 675 O O . VAL A 1 88 ? 7.949 -6.764 -37.166 1.00 45.16 88 VAL A O 1
ATOM 678 N N . LYS A 1 89 ? 7.974 -4.530 -36.923 1.00 44.28 89 LYS A N 1
ATOM 679 C CA . LYS A 1 89 ? 8.567 -4.489 -35.603 1.00 44.28 89 LYS A CA 1
ATOM 680 C C . LYS A 1 89 ? 7.418 -4.953 -34.728 1.00 44.28 89 LYS A C 1
ATOM 682 O O . LYS A 1 89 ? 6.544 -4.158 -34.397 1.00 44.28 89 LYS A O 1
ATOM 687 N N . ALA A 1 90 ? 7.329 -6.264 -34.507 1.00 45.84 90 ALA A N 1
ATOM 688 C CA . ALA A 1 90 ? 6.437 -6.820 -33.515 1.00 45.84 90 ALA A CA 1
ATOM 689 C C . ALA A 1 90 ? 6.760 -6.031 -32.253 1.00 45.84 90 ALA A C 1
ATOM 691 O O . ALA A 1 90 ? 7.873 -6.130 -31.730 1.00 45.84 90 ALA A O 1
ATOM 692 N N . ALA A 1 91 ? 5.857 -5.123 -31.882 1.00 51.16 91 ALA A N 1
ATOM 693 C CA . ALA A 1 91 ? 5.981 -4.388 -30.649 1.00 51.16 91 ALA A CA 1
ATOM 694 C C . ALA A 1 91 ? 6.144 -5.469 -29.589 1.00 51.16 91 ALA A C 1
ATOM 696 O O . ALA A 1 91 ? 5.291 -6.356 -29.480 1.00 51.16 91 ALA A O 1
ATOM 697 N N . ALA A 1 92 ? 7.284 -5.464 -28.896 1.00 50.31 92 ALA A N 1
ATOM 698 C CA . ALA A 1 92 ? 7.414 -6.270 -27.699 1.00 50.31 92 ALA A CA 1
ATOM 699 C C . ALA A 1 92 ? 6.154 -5.994 -26.864 1.00 50.31 92 ALA A C 1
ATOM 701 O O . ALA A 1 92 ? 5.749 -4.825 -26.807 1.00 50.31 92 ALA A O 1
ATOM 702 N N . PRO A 1 93 ? 5.481 -7.024 -26.319 1.00 56.09 93 PRO A N 1
ATOM 703 C CA . PRO A 1 93 ? 4.308 -6.797 -25.492 1.00 56.09 93 PRO A CA 1
ATOM 704 C C . PRO A 1 93 ? 4.669 -5.724 -24.470 1.00 56.09 93 PRO A C 1
ATOM 706 O O . PRO A 1 93 ? 5.698 -5.825 -23.803 1.00 56.09 93 PRO A O 1
ATOM 709 N N . GLU A 1 94 ? 3.884 -4.651 -24.453 1.00 61.50 94 GLU A N 1
ATOM 710 C CA . GLU A 1 94 ? 4.077 -3.523 -23.551 1.00 61.50 94 GLU A CA 1
ATOM 711 C C . GLU A 1 94 ? 4.275 -4.085 -22.137 1.00 61.50 94 GLU A C 1
ATOM 713 O O . GLU A 1 94 ? 3.469 -4.909 -21.692 1.00 61.50 94 GLU A O 1
ATOM 718 N N . ASN A 1 95 ? 5.387 -3.737 -21.475 1.00 64.62 95 ASN A N 1
ATOM 719 C CA . ASN A 1 95 ? 5.719 -4.240 -20.140 1.00 64.62 95 ASN A CA 1
ATOM 720 C C . ASN A 1 95 ? 4.650 -3.756 -19.152 1.00 64.62 95 ASN A C 1
ATOM 722 O O . ASN A 1 95 ? 4.757 -2.681 -18.566 1.00 64.62 95 ASN A O 1
ATOM 726 N N . LYS A 1 96 ? 3.575 -4.531 -19.016 1.00 81.25 96 LYS A N 1
ATOM 727 C CA . LYS A 1 96 ? 2.408 -4.166 -18.226 1.00 81.25 96 LYS A CA 1
ATOM 728 C C . LYS A 1 96 ? 2.657 -4.515 -16.766 1.00 81.25 96 LYS A C 1
ATOM 730 O O . LYS A 1 96 ? 2.903 -5.675 -16.439 1.00 81.25 96 LYS A O 1
ATOM 735 N N . LEU A 1 97 ? 2.544 -3.517 -15.892 1.00 85.25 97 LEU A N 1
ATOM 736 C CA . LEU A 1 97 ? 2.573 -3.731 -14.447 1.00 85.25 97 LEU A CA 1
ATOM 737 C C . LEU A 1 97 ? 1.486 -4.728 -14.030 1.00 85.25 97 LEU A C 1
ATOM 739 O O . LEU A 1 97 ? 0.361 -4.702 -14.542 1.00 85.25 97 LEU A O 1
ATOM 743 N N . MET A 1 98 ? 1.811 -5.593 -13.070 1.00 91.69 98 MET A N 1
ATOM 744 C CA . MET A 1 98 ? 0.847 -6.525 -12.495 1.00 91.69 98 MET A CA 1
ATOM 745 C C . MET A 1 98 ? -0.060 -5.777 -11.512 1.00 91.69 98 MET A C 1
ATOM 747 O O . MET A 1 98 ? 0.193 -5.733 -10.309 1.00 91.69 98 MET A O 1
ATOM 751 N N . ILE A 1 99 ? -1.112 -5.165 -12.056 1.00 94.25 99 ILE A N 1
ATOM 752 C CA . ILE A 1 99 ? -2.141 -4.450 -11.299 1.00 94.25 99 ILE A CA 1
ATOM 753 C C . ILE A 1 99 ? -3.435 -5.263 -11.319 1.00 94.25 99 ILE A C 1
ATOM 755 O O . ILE A 1 99 ? -3.966 -5.575 -12.388 1.00 94.25 99 ILE A O 1
ATOM 759 N N . VAL A 1 100 ? -3.965 -5.569 -10.136 1.00 95.38 100 VAL A N 1
ATOM 760 C CA . VAL A 1 100 ? -5.248 -6.263 -9.960 1.00 95.38 100 VAL A CA 1
ATOM 761 C C . VAL A 1 100 ? -6.287 -5.335 -9.339 1.00 95.38 100 VAL A C 1
ATOM 763 O O . VAL A 1 100 ? -5.963 -4.445 -8.554 1.00 95.38 100 VAL A O 1
ATOM 766 N N . GLN A 1 101 ? -7.554 -5.520 -9.704 1.00 98.00 101 GLN A N 1
ATOM 767 C CA . GLN A 1 101 ? -8.663 -4.805 -9.073 1.00 98.00 101 GLN A CA 1
ATOM 768 C C . GLN A 1 101 ? -9.127 -5.556 -7.827 1.00 98.00 101 GLN A C 1
ATOM 770 O O . GLN A 1 101 ? -9.206 -6.786 -7.828 1.00 98.00 101 GLN A O 1
ATOM 775 N N . GLY A 1 102 ? -9.472 -4.812 -6.783 1.00 97.75 102 GLY A N 1
ATOM 776 C CA . GLY A 1 102 ? -9.970 -5.368 -5.535 1.00 97.75 102 GLY A CA 1
ATOM 777 C C . GLY A 1 102 ? -10.742 -4.348 -4.713 1.00 97.75 102 GLY A C 1
ATOM 778 O O . GLY A 1 102 ? -11.115 -3.284 -5.209 1.00 97.75 102 GLY A O 1
ATOM 779 N N . ALA A 1 103 ? -10.964 -4.661 -3.441 1.00 98.38 103 ALA A N 1
ATOM 780 C CA . ALA A 1 103 ? -11.502 -3.721 -2.474 1.00 98.38 103 ALA A CA 1
ATOM 781 C C . ALA A 1 103 ? -10.806 -3.834 -1.112 1.00 98.38 1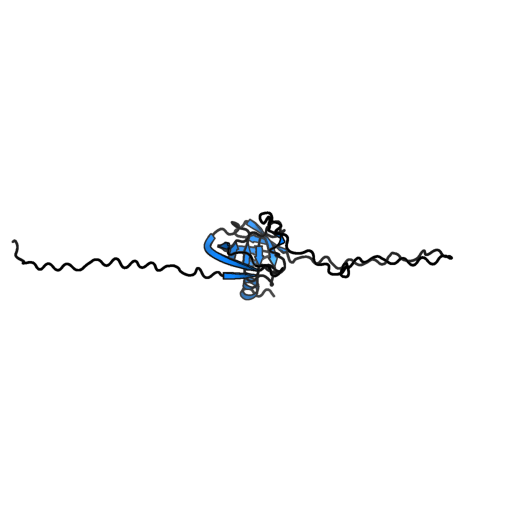03 ALA A C 1
ATOM 783 O O . ALA A 1 103 ? -10.558 -4.940 -0.631 1.00 98.38 103 ALA A O 1
ATOM 784 N N . ILE A 1 104 ? -10.543 -2.691 -0.475 1.00 98.06 104 ILE A N 1
ATOM 785 C CA . ILE A 1 104 ? -10.100 -2.594 0.921 1.00 98.06 104 ILE A CA 1
ATOM 786 C C . ILE A 1 104 ? -11.243 -2.061 1.778 1.00 98.06 104 ILE A C 1
ATOM 788 O O . ILE A 1 104 ? -11.797 -0.996 1.507 1.00 98.06 104 ILE A O 1
ATOM 792 N N . ASP A 1 105 ? -11.655 -2.829 2.783 1.00 96.75 105 ASP A N 1
ATOM 793 C CA . ASP A 1 105 ? -12.775 -2.496 3.671 1.00 96.75 105 ASP A CA 1
ATOM 794 C C . ASP A 1 105 ? -14.075 -2.096 2.931 1.00 96.75 105 ASP A C 1
ATOM 796 O O . ASP A 1 105 ? -14.879 -1.294 3.427 1.00 96.75 105 ASP A O 1
ATOM 800 N N . GLY A 1 106 ? -14.279 -2.664 1.736 1.00 95.50 106 GLY A N 1
ATOM 801 C CA . GLY A 1 106 ? -15.408 -2.401 0.838 1.00 95.50 106 GLY A CA 1
ATOM 802 C C . GLY A 1 106 ? -15.207 -1.256 -0.165 1.00 95.50 106 GLY A C 1
ATOM 803 O O . GLY A 1 106 ? -16.077 -1.044 -1.005 1.00 95.50 106 GLY A O 1
ATOM 804 N N . LYS A 1 107 ? -14.086 -0.524 -0.121 1.00 97.62 107 LYS A N 1
ATOM 805 C CA . LYS A 1 107 ? -13.742 0.520 -1.103 1.00 97.62 107 LYS A CA 1
ATOM 806 C C . LYS A 1 107 ? -12.979 -0.090 -2.275 1.00 97.62 107 LYS A C 1
ATOM 808 O O . LYS A 1 107 ? -11.949 -0.716 -2.048 1.00 97.62 107 LYS A O 1
ATOM 813 N N . SER A 1 108 ? -13.456 0.118 -3.502 1.00 98.25 108 SER A N 1
ATOM 814 C CA . SER A 1 108 ? -12.771 -0.335 -4.723 1.00 98.25 108 SER A CA 1
ATOM 815 C C . SER A 1 108 ? -11.379 0.289 -4.841 1.00 98.25 108 SER A C 1
ATOM 817 O O . SER A 1 108 ? -11.235 1.492 -4.642 1.00 98.25 108 SER A O 1
ATOM 819 N N . VAL A 1 109 ? -10.380 -0.518 -5.197 1.00 98.38 109 VAL A N 1
ATOM 820 C CA . VAL A 1 109 ? -8.969 -0.119 -5.315 1.00 98.38 109 VAL A CA 1
ATOM 821 C C . VAL A 1 109 ? -8.266 -0.864 -6.446 1.00 98.38 109 VAL A C 1
ATOM 823 O O . VAL A 1 109 ? -8.673 -1.960 -6.846 1.00 98.38 109 VAL A O 1
ATOM 826 N N . ARG A 1 110 ? -7.169 -0.285 -6.933 1.00 98.12 110 ARG A N 1
ATOM 827 C CA . ARG A 1 110 ? -6.182 -0.953 -7.787 1.00 98.12 110 ARG A CA 1
ATOM 828 C C . ARG A 1 110 ? -4.940 -1.308 -6.975 1.00 98.12 110 ARG A C 1
ATOM 830 O O . ARG A 1 110 ? -4.426 -0.486 -6.221 1.00 98.12 110 ARG A O 1
ATOM 837 N N . ILE A 1 111 ? -4.476 -2.542 -7.119 1.00 97.94 111 ILE A N 1
ATOM 838 C CA . ILE A 1 111 ? -3.451 -3.149 -6.272 1.00 97.94 111 ILE A CA 1
ATOM 839 C C . ILE A 1 111 ? -2.269 -3.530 -7.153 1.00 97.94 111 ILE A C 1
ATOM 841 O O . ILE A 1 111 ? -2.406 -4.388 -8.024 1.00 97.94 111 ILE A O 1
ATOM 845 N N . LEU A 1 112 ? -1.118 -2.912 -6.915 1.00 97.19 112 LEU A N 1
ATOM 846 C CA . LEU A 1 112 ? 0.144 -3.311 -7.516 1.00 97.19 112 LEU A CA 1
ATOM 847 C C . LEU A 1 112 ? 0.741 -4.487 -6.734 1.00 97.19 112 LEU A C 1
ATOM 849 O O . LEU A 1 112 ? 0.851 -4.439 -5.508 1.00 97.19 112 LEU A O 1
ATOM 853 N N . ILE A 1 113 ? 1.151 -5.528 -7.452 1.00 95.12 113 ILE A N 1
ATOM 854 C CA . ILE A 1 113 ? 1.896 -6.663 -6.904 1.00 95.12 113 ILE A CA 1
ATOM 855 C C . ILE A 1 113 ? 3.393 -6.384 -7.099 1.00 95.12 113 ILE A C 1
ATOM 857 O O . ILE A 1 113 ? 3.883 -6.456 -8.225 1.00 95.12 113 ILE A O 1
ATOM 861 N N . ASP A 1 114 ? 4.113 -6.030 -6.027 1.00 94.19 114 ASP A N 1
ATOM 862 C CA . ASP A 1 114 ? 5.505 -5.557 -6.112 1.00 94.19 114 ASP A CA 1
ATOM 863 C C . ASP A 1 114 ? 6.402 -6.251 -5.081 1.00 94.19 114 ASP A C 1
ATOM 865 O O . ASP A 1 114 ? 6.459 -5.879 -3.912 1.00 94.19 114 ASP A O 1
ATOM 869 N N . CYS A 1 115 ? 7.155 -7.262 -5.514 1.00 90.56 115 CYS A N 1
ATOM 870 C CA . CYS A 1 115 ? 8.108 -7.954 -4.645 1.00 90.56 115 CYS A CA 1
ATOM 871 C C . CYS A 1 115 ? 9.334 -7.101 -4.266 1.00 90.56 115 CYS A C 1
ATOM 873 O O . CYS A 1 115 ? 10.095 -7.500 -3.382 1.00 90.56 115 CYS A O 1
ATOM 875 N N . GLY A 1 116 ? 9.533 -5.942 -4.900 1.00 92.25 116 GLY A N 1
ATOM 876 C CA . GLY A 1 116 ? 10.564 -4.975 -4.536 1.00 92.25 116 GLY A CA 1
ATOM 877 C C . GLY A 1 116 ? 10.221 -4.194 -3.266 1.00 92.25 116 GLY A C 1
ATOM 878 O O . GLY A 1 116 ? 11.129 -3.808 -2.534 1.00 92.25 116 GLY A O 1
ATOM 879 N N . ALA A 1 117 ? 8.933 -4.010 -2.957 1.00 94.56 117 ALA A N 1
ATOM 880 C CA . ALA A 1 117 ? 8.501 -3.249 -1.787 1.00 94.56 117 ALA A CA 1
ATOM 881 C C . ALA A 1 117 ? 8.695 -4.045 -0.484 1.00 94.56 117 ALA A C 1
ATOM 883 O O . ALA A 1 117 ? 8.313 -5.216 -0.388 1.00 94.56 117 ALA A O 1
ATOM 884 N N . SER A 1 118 ? 9.266 -3.418 0.547 1.00 95.06 118 SER A N 1
ATOM 885 C CA . SER A 1 118 ? 9.493 -4.064 1.852 1.00 95.06 118 SER A CA 1
ATOM 886 C C . SER A 1 118 ? 8.228 -4.162 2.706 1.00 95.06 118 SER A C 1
ATOM 888 O O . SER A 1 118 ? 8.130 -5.046 3.555 1.00 95.06 118 SER A O 1
ATOM 890 N N . ASN A 1 119 ? 7.249 -3.288 2.464 1.00 95.69 119 ASN A N 1
ATOM 891 C CA . ASN A 1 119 ? 6.035 -3.143 3.264 1.00 95.69 119 ASN A CA 1
ATOM 892 C C . ASN A 1 119 ? 4.784 -3.276 2.385 1.00 95.69 119 ASN A C 1
ATOM 894 O O . ASN A 1 119 ? 4.852 -3.228 1.157 1.00 95.69 119 ASN A O 1
ATOM 898 N N . LEU A 1 120 ? 3.618 -3.426 3.019 1.00 97.81 120 LEU A N 1
ATOM 899 C CA . LEU A 1 120 ? 2.346 -3.185 2.339 1.00 97.81 120 LEU A CA 1
ATOM 900 C C . LEU A 1 120 ? 2.050 -1.691 2.423 1.00 97.81 120 LEU A C 1
ATOM 902 O O . LEU A 1 120 ? 2.052 -1.138 3.523 1.00 97.81 120 LEU A O 1
ATOM 906 N N . LEU A 1 121 ? 1.786 -1.047 1.292 1.00 98.19 121 LEU A N 1
ATOM 907 C CA . LEU A 1 121 ? 1.482 0.383 1.244 1.00 98.19 121 LEU A CA 1
ATOM 908 C C . LEU A 1 121 ? 0.040 0.595 0.804 1.00 98.19 121 LEU A C 1
ATOM 910 O O . LEU A 1 121 ? -0.467 -0.147 -0.036 1.00 98.19 121 LEU A O 1
ATOM 914 N N . CYS A 1 122 ? -0.622 1.612 1.343 1.00 98.19 122 CYS A N 1
ATOM 915 C CA . CYS A 1 122 ? -1.917 2.066 0.845 1.00 98.19 122 CYS A CA 1
ATOM 916 C C . CYS A 1 122 ? -1.994 3.593 0.871 1.00 98.19 122 CYS A C 1
ATOM 918 O O . CYS A 1 122 ? -1.312 4.241 1.667 1.00 98.19 122 CYS A O 1
ATOM 920 N N . ARG A 1 123 ? -2.835 4.184 0.016 1.00 97.88 123 ARG A N 1
ATOM 921 C CA . ARG A 1 123 ? -3.108 5.623 0.109 1.00 97.88 123 ARG A CA 1
ATOM 922 C C . ARG A 1 123 ? -3.709 5.973 1.480 1.00 97.88 123 ARG A C 1
ATOM 924 O O . ARG A 1 123 ? -4.522 5.197 1.999 1.00 97.88 123 ARG A O 1
ATOM 931 N N . PRO A 1 124 ? -3.378 7.149 2.042 1.00 97.25 124 PRO A N 1
ATOM 932 C CA . PRO A 1 124 ? -3.898 7.568 3.338 1.00 97.25 124 PRO A CA 1
ATOM 933 C C . PRO A 1 124 ? -5.430 7.541 3.407 1.00 97.25 124 PRO A C 1
ATOM 935 O O . PRO A 1 124 ? -6.115 7.994 2.489 1.00 97.25 124 PRO A O 1
ATOM 938 N N . GLY A 1 125 ? -5.982 7.012 4.503 1.00 95.88 125 GLY A N 1
ATOM 939 C CA . GLY A 1 125 ? -7.426 6.967 4.750 1.00 95.88 125 GLY A CA 1
ATOM 940 C C . GLY A 1 125 ? -8.194 5.876 3.992 1.00 95.88 125 GLY A C 1
ATOM 941 O O . GLY A 1 125 ? -9.432 5.836 4.052 1.00 95.88 125 GLY A O 1
ATOM 942 N N . LEU A 1 126 ? -7.511 4.977 3.275 1.00 96.00 126 LEU A N 1
ATOM 943 C CA . LEU A 1 126 ? -8.165 3.828 2.648 1.00 96.00 126 LEU A CA 1
ATOM 944 C C . LEU A 1 126 ? -8.645 2.816 3.689 1.00 96.00 126 LEU A C 1
ATOM 946 O O . LEU A 1 126 ? -9.848 2.530 3.735 1.00 96.00 126 LEU A O 1
ATOM 950 N N . ALA A 1 127 ? -7.726 2.333 4.525 1.00 94.94 127 ALA A N 1
ATOM 951 C CA . ALA A 1 127 ? -8.003 1.400 5.610 1.00 94.94 127 ALA A CA 1
ATOM 952 C C . ALA A 1 127 ? -8.777 2.087 6.749 1.00 94.94 127 ALA A C 1
ATOM 954 O O . ALA A 1 127 ? -8.519 3.239 7.096 1.00 94.94 127 ALA A O 1
ATOM 955 N N . LYS A 1 128 ? -9.753 1.392 7.340 1.00 90.50 128 LYS A N 1
ATOM 956 C CA . LYS A 1 128 ? -10.652 1.977 8.351 1.00 90.50 128 LYS A CA 1
ATOM 957 C C . LYS A 1 128 ? -10.002 2.154 9.718 1.00 90.50 128 LYS A C 1
ATOM 959 O O . LYS A 1 128 ? -10.397 3.054 10.457 1.00 90.50 128 LYS A O 1
ATOM 964 N N . LYS A 1 129 ? -9.068 1.277 10.093 1.00 95.88 129 LYS A N 1
ATOM 965 C CA . LYS A 1 129 ? -8.532 1.212 11.456 1.00 95.88 129 LYS A CA 1
ATOM 966 C C . LYS A 1 129 ? -7.066 1.624 11.484 1.00 95.88 129 LYS A C 1
ATOM 968 O O . LYS A 1 129 ? -6.196 0.810 11.204 1.00 95.88 129 LYS A O 1
ATOM 973 N N . VAL A 1 130 ? -6.791 2.855 11.904 1.00 96.94 130 VAL A N 1
ATOM 974 C CA . VAL A 1 130 ? -5.428 3.284 12.250 1.00 96.94 130 VAL A CA 1
ATOM 975 C C . VAL A 1 130 ? -5.001 2.596 13.549 1.00 96.94 130 VAL A C 1
ATOM 977 O O . VAL A 1 130 ? -5.762 2.557 14.515 1.00 96.94 130 VAL A O 1
ATOM 980 N N . ILE A 1 131 ? -3.799 2.029 13.553 1.00 97.12 131 ILE A N 1
ATOM 981 C CA . ILE A 1 131 ? -3.210 1.278 14.667 1.00 97.12 131 ILE A CA 1
ATOM 982 C C . ILE A 1 131 ? -2.294 2.186 15.479 1.00 97.12 131 ILE A C 1
ATOM 984 O O . ILE A 1 131 ? -2.431 2.266 16.696 1.00 97.12 131 ILE A O 1
ATOM 988 N N . ARG A 1 132 ? -1.364 2.865 14.802 1.00 96.44 132 ARG A N 1
ATOM 989 C CA . ARG A 1 132 ? -0.394 3.786 15.405 1.00 96.44 132 ARG A CA 1
ATOM 990 C C . ARG A 1 132 ? 0.186 4.733 14.357 1.00 96.44 132 ARG A C 1
ATOM 992 O O . ARG A 1 132 ? -0.013 4.532 13.159 1.00 96.44 132 ARG A O 1
ATOM 999 N N . SER A 1 133 ? 0.911 5.741 14.828 1.00 96.19 133 SER A N 1
ATOM 1000 C CA . SER A 1 133 ? 1.818 6.542 14.000 1.00 96.19 133 SER A CA 1
ATOM 1001 C C . SER A 1 133 ? 3.257 6.113 14.285 1.00 96.19 133 SER A C 1
ATOM 1003 O O . SER A 1 133 ? 3.547 5.759 15.425 1.00 96.19 133 SER A O 1
ATOM 1005 N N . LYS A 1 134 ? 4.130 6.158 13.280 1.00 93.12 134 LYS A N 1
ATOM 1006 C CA . LYS A 1 134 ? 5.565 5.863 13.397 1.00 93.12 134 LYS A CA 1
ATOM 1007 C C . LYS A 1 134 ? 6.381 6.784 12.495 1.00 93.12 134 LYS A C 1
ATOM 1009 O O . LYS A 1 134 ? 5.820 7.369 11.566 1.00 93.12 134 LYS A O 1
ATOM 1014 N N . GLU A 1 135 ? 7.672 6.903 12.756 1.00 95.44 135 GLU A N 1
ATOM 1015 C CA . GLU A 1 135 ? 8.602 7.628 11.893 1.00 95.44 135 GLU A CA 1
ATOM 1016 C C . GLU A 1 135 ? 9.325 6.655 10.964 1.00 95.44 135 GLU A C 1
ATOM 1018 O O . GLU A 1 135 ? 9.730 5.571 11.376 1.00 95.44 135 GLU A O 1
ATOM 1023 N N . VAL A 1 136 ? 9.419 7.012 9.684 1.00 93.88 136 VAL A N 1
ATOM 1024 C CA . VAL A 1 136 ? 10.054 6.179 8.660 1.00 93.88 136 VAL A CA 1
ATOM 1025 C C . VAL A 1 136 ? 10.978 6.993 7.776 1.00 93.88 136 VAL A C 1
ATOM 1027 O O . VAL A 1 136 ? 10.674 8.138 7.432 1.00 93.88 136 VAL A O 1
ATOM 1030 N N . GLN A 1 137 ? 12.057 6.366 7.328 1.00 94.75 137 GLN A N 1
ATOM 1031 C CA . GLN A 1 137 ? 12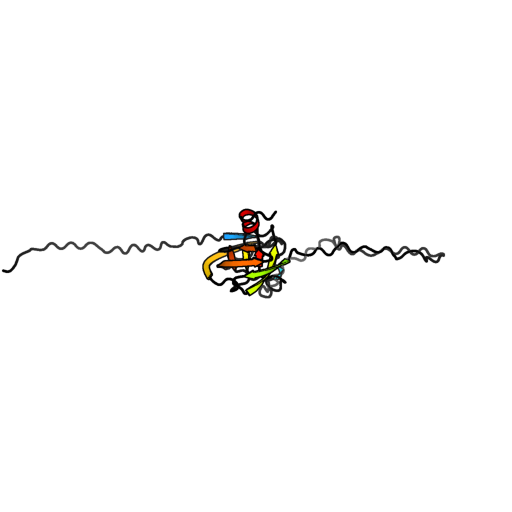.842 6.827 6.192 1.00 94.75 137 GLN A CA 1
ATOM 1032 C C . GLN A 1 137 ? 12.614 5.871 5.021 1.00 94.75 137 GLN A C 1
ATOM 1034 O O . GLN A 1 137 ? 12.826 4.668 5.134 1.00 94.75 137 GLN A O 1
ATOM 1039 N N . ALA A 1 138 ? 12.138 6.401 3.898 1.00 93.19 138 ALA A N 1
ATOM 1040 C CA . ALA A 1 138 ? 11.831 5.607 2.718 1.00 93.19 138 ALA A CA 1
ATOM 1041 C C . ALA A 1 138 ? 12.946 5.719 1.685 1.00 93.19 138 ALA A C 1
ATOM 1043 O O . ALA A 1 138 ? 13.367 6.831 1.396 1.00 93.19 138 ALA A O 1
ATOM 1044 N N . GLU A 1 139 ? 13.345 4.620 1.063 1.00 93.38 139 GLU A N 1
ATOM 1045 C CA . GLU A 1 139 ? 14.180 4.616 -0.136 1.00 93.38 139 GLU A CA 1
ATOM 1046 C C . GLU A 1 139 ? 13.308 4.331 -1.367 1.00 93.38 139 GLU A C 1
ATOM 1048 O O . GLU A 1 139 ? 12.488 3.399 -1.389 1.00 93.38 139 GLU A O 1
ATOM 1053 N N . GLY A 1 140 ? 13.450 5.180 -2.382 1.00 87.69 140 GLY A N 1
ATOM 1054 C CA . GLY A 1 140 ? 12.888 4.967 -3.708 1.00 87.69 140 GLY A CA 1
ATOM 1055 C C . GLY A 1 140 ? 13.764 4.035 -4.541 1.00 87.69 140 GLY A C 1
ATOM 1056 O O . GLY A 1 140 ? 14.922 3.779 -4.229 1.00 87.69 140 GLY A O 1
ATOM 1057 N N . PHE A 1 141 ? 13.229 3.541 -5.652 1.00 86.44 141 PHE A N 1
ATOM 1058 C CA . PHE A 1 141 ? 13.996 2.714 -6.586 1.00 86.44 141 PHE A CA 1
ATOM 1059 C C . PHE A 1 141 ? 15.176 3.464 -7.230 1.00 86.44 141 PHE A C 1
ATOM 1061 O O . PHE A 1 141 ? 16.170 2.859 -7.626 1.00 86.44 141 PHE A O 1
ATOM 1068 N N . ASP A 1 142 ? 15.083 4.789 -7.302 1.00 84.62 142 ASP A N 1
ATOM 1069 C CA . ASP A 1 142 ? 16.136 5.700 -7.750 1.00 84.62 142 ASP A CA 1
ATOM 1070 C C . ASP A 1 142 ? 17.297 5.843 -6.747 1.00 84.62 142 ASP A C 1
ATOM 1072 O O . ASP A 1 142 ? 18.175 6.682 -6.958 1.00 84.62 142 ASP A O 1
ATOM 1076 N N . GLY A 1 143 ? 17.296 5.070 -5.655 1.00 83.06 143 GLY A N 1
ATOM 1077 C CA . GLY A 1 143 ? 18.298 5.114 -4.588 1.00 83.06 143 GLY A CA 1
ATOM 1078 C C . GLY A 1 143 ? 18.245 6.392 -3.751 1.00 83.06 143 GLY A C 1
ATOM 1079 O O . GLY A 1 143 ? 19.133 6.633 -2.935 1.00 83.06 143 GLY A O 1
ATOM 1080 N N . HIS A 1 144 ? 17.237 7.244 -3.962 1.00 84.50 144 HIS A N 1
ATOM 1081 C CA . HIS A 1 144 ? 17.044 8.431 -3.144 1.00 84.50 144 HIS A CA 1
ATOM 1082 C C . HIS A 1 144 ? 16.305 8.042 -1.873 1.00 84.50 144 HIS A C 1
ATOM 1084 O O . HIS A 1 144 ? 15.333 7.293 -1.925 1.00 84.50 144 HIS A O 1
ATOM 1090 N N . CYS A 1 145 ? 16.728 8.605 -0.744 1.00 89.62 145 CYS A N 1
ATOM 1091 C CA . CYS A 1 145 ? 15.996 8.496 0.508 1.00 89.62 145 CYS A CA 1
ATOM 1092 C C . CYS A 1 145 ? 15.094 9.712 0.704 1.00 89.62 145 CYS A C 1
ATOM 1094 O O . CYS A 1 145 ? 15.453 10.847 0.381 1.00 89.62 145 CYS A O 1
ATOM 1096 N N . SER A 1 146 ? 13.931 9.500 1.302 1.00 89.12 146 SER A N 1
ATOM 1097 C CA . SER A 1 146 ? 13.146 10.582 1.864 1.00 89.12 146 SER A CA 1
ATOM 1098 C C . SER A 1 146 ? 13.854 11.147 3.097 1.00 89.12 146 SER A C 1
ATOM 1100 O O . SER A 1 146 ? 14.673 10.484 3.740 1.00 89.12 146 SER A O 1
ATOM 1102 N N . GLY A 1 147 ? 13.474 12.359 3.502 1.00 90.00 147 GLY A N 1
ATOM 1103 C CA . GLY A 1 147 ? 13.615 12.734 4.909 1.00 90.00 147 GLY A CA 1
ATOM 1104 C C . GLY A 1 147 ? 12.775 11.813 5.804 1.00 90.00 147 GLY A C 1
ATOM 1105 O O . GLY A 1 147 ? 11.934 11.052 5.310 1.00 90.00 147 GLY A O 1
ATOM 1106 N N . ILE A 1 148 ? 12.976 11.904 7.117 1.00 91.94 148 ILE A N 1
ATOM 1107 C CA . ILE A 1 148 ? 12.137 11.206 8.095 1.00 91.94 148 ILE A CA 1
ATOM 1108 C C . ILE A 1 148 ? 10.694 11.701 7.941 1.00 91.94 148 ILE A C 1
ATOM 1110 O O . ILE A 1 148 ? 10.434 12.906 7.926 1.00 91.94 148 ILE A O 1
ATOM 1114 N N . LYS A 1 149 ? 9.749 10.771 7.793 1.00 92.62 149 LYS A N 1
ATOM 1115 C CA . LYS A 1 149 ? 8.320 11.065 7.683 1.00 92.62 149 LYS A CA 1
ATOM 1116 C C . LYS A 1 149 ? 7.542 10.360 8.776 1.00 92.62 149 LYS A C 1
ATOM 1118 O O . LYS A 1 149 ? 7.673 9.156 8.966 1.00 92.62 149 LYS A O 1
ATOM 1123 N N . LYS A 1 150 ? 6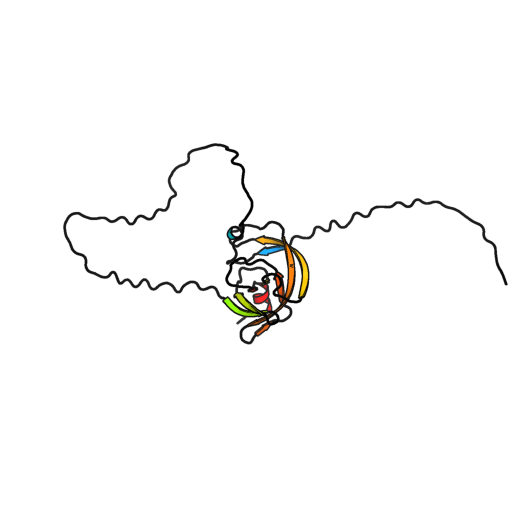.634 11.093 9.416 1.00 95.19 150 LYS A N 1
ATOM 1124 C CA . LYS A 1 150 ? 5.636 10.507 10.306 1.00 95.19 150 LYS A CA 1
ATOM 1125 C C . LYS A 1 150 ? 4.487 9.926 9.486 1.00 95.19 150 LYS A C 1
ATOM 1127 O O . LYS A 1 150 ? 3.752 10.661 8.827 1.00 95.19 150 LYS A O 1
ATOM 1132 N N . VAL A 1 151 ? 4.332 8.611 9.530 1.00 96.06 151 VAL A N 1
ATOM 1133 C CA . VAL A 1 151 ? 3.325 7.847 8.784 1.00 96.06 151 VAL A CA 1
ATOM 1134 C C . VAL A 1 151 ? 2.398 7.104 9.734 1.00 96.06 151 VAL A C 1
ATOM 1136 O O . VAL A 1 151 ? 2.698 6.932 10.916 1.00 96.06 151 VAL A O 1
ATOM 1139 N N . LYS A 1 152 ? 1.253 6.652 9.224 1.00 97.50 152 LYS A N 1
ATOM 1140 C CA . LYS A 1 152 ? 0.308 5.827 9.982 1.00 97.50 152 LYS A CA 1
ATOM 1141 C C . LYS A 1 152 ? 0.416 4.379 9.552 1.00 97.50 152 LYS A C 1
ATOM 1143 O O . LYS A 1 152 ? 0.500 4.089 8.363 1.00 97.50 152 LYS A O 1
ATOM 1148 N N . GLU A 1 153 ? 0.334 3.474 10.514 1.00 97.62 153 GLU A N 1
ATOM 1149 C CA . GLU A 1 153 ? 0.038 2.075 10.239 1.00 97.62 153 GLU A CA 1
ATOM 1150 C C . GLU A 1 153 ? -1.450 1.827 10.435 1.00 97.62 153 GLU A C 1
ATOM 1152 O O . GLU A 1 153 ? -2.025 2.225 11.452 1.00 97.62 153 GLU A O 1
ATOM 1157 N N . ALA A 1 154 ? -2.078 1.168 9.469 1.00 97.62 154 ALA A N 1
ATOM 1158 C CA . ALA A 1 154 ? -3.506 0.906 9.470 1.00 97.62 154 ALA A CA 1
ATOM 1159 C C . ALA A 1 154 ? -3.807 -0.552 9.111 1.00 97.62 154 ALA A C 1
ATOM 1161 O O . ALA A 1 154 ? -3.195 -1.131 8.215 1.00 97.62 154 ALA A O 1
ATOM 1162 N N . ALA A 1 155 ? -4.770 -1.144 9.814 1.00 97.88 155 ALA A N 1
ATOM 1163 C CA . ALA A 1 155 ? -5.302 -2.464 9.513 1.00 97.88 155 ALA A CA 1
ATOM 1164 C C . ALA A 1 155 ? -6.455 -2.351 8.511 1.00 97.88 155 ALA A C 1
ATOM 1166 O O . ALA A 1 155 ? -7.373 -1.548 8.709 1.00 97.88 155 ALA A O 1
ATOM 1167 N N . GLY A 1 156 ? -6.436 -3.199 7.484 1.00 97.38 156 GLY A N 1
ATOM 1168 C CA . GLY A 1 156 ? -7.516 -3.314 6.508 1.00 97.38 156 GLY A CA 1
ATOM 1169 C C . GLY A 1 156 ? -7.761 -4.754 6.070 1.00 97.38 156 GLY A C 1
ATOM 1170 O O . GLY A 1 156 ? -6.873 -5.606 6.136 1.00 97.38 156 GLY A O 1
ATOM 1171 N N . THR A 1 157 ? -8.980 -5.019 5.606 1.00 97.88 157 THR A N 1
ATOM 1172 C CA . THR A 1 157 ? -9.345 -6.275 4.941 1.00 97.88 157 THR A CA 1
ATOM 1173 C C . THR A 1 157 ? -9.314 -6.068 3.436 1.00 97.88 157 THR A C 1
ATOM 1175 O O . THR A 1 157 ? -10.116 -5.298 2.905 1.00 97.88 157 THR A O 1
ATOM 1178 N N . LEU A 1 158 ? -8.400 -6.752 2.749 1.00 97.88 158 LEU A N 1
ATOM 1179 C CA . LEU A 1 158 ? -8.244 -6.667 1.299 1.00 97.88 158 LEU A CA 1
ATOM 1180 C C . LEU A 1 158 ? -8.892 -7.871 0.622 1.00 97.88 158 LEU A C 1
ATOM 1182 O O . LEU A 1 158 ? -8.649 -9.009 1.011 1.00 97.88 158 LEU A O 1
ATOM 1186 N N . CYS A 1 159 ? -9.667 -7.637 -0.428 1.00 97.19 159 CYS A N 1
ATOM 1187 C CA . CYS A 1 159 ? -10.214 -8.695 -1.267 1.00 97.19 159 CYS A CA 1
ATOM 1188 C C . CYS A 1 159 ? -9.930 -8.424 -2.742 1.00 97.19 159 CYS A C 1
ATOM 1190 O O . CYS A 1 159 ? -9.986 -7.282 -3.193 1.00 97.19 159 CYS A O 1
ATOM 1192 N N . PHE A 1 160 ? -9.610 -9.471 -3.493 1.00 96.25 160 PHE A N 1
ATOM 1193 C CA . PHE A 1 160 ? -9.506 -9.441 -4.950 1.00 96.25 160 PHE A CA 1
ATOM 1194 C C . PHE A 1 160 ? -9.644 -10.862 -5.498 1.00 96.25 160 PHE A C 1
ATOM 1196 O O . PHE A 1 160 ? -9.206 -11.836 -4.878 1.00 96.25 160 PHE A O 1
ATOM 1203 N N . GLY A 1 161 ? -10.286 -10.999 -6.658 1.00 92.25 161 GLY A N 1
ATOM 1204 C CA . GLY A 1 161 ? -10.701 -12.310 -7.155 1.00 92.25 161 GLY A CA 1
ATOM 1205 C C . GLY A 1 161 ? -11.618 -13.016 -6.149 1.00 92.25 161 GLY A C 1
ATOM 1206 O O . GLY A 1 161 ? -12.626 -12.457 -5.729 1.00 92.25 161 GLY A O 1
ATOM 1207 N N . GLN A 1 162 ? -11.259 -14.241 -5.762 1.00 92.62 162 GLN A N 1
ATOM 1208 C CA . GLN A 1 162 ? -11.987 -15.036 -4.760 1.00 92.62 162 GLN A CA 1
ATOM 1209 C C . GLN A 1 162 ? -11.367 -14.949 -3.357 1.00 92.62 162 GLN A C 1
ATOM 1211 O O . GLN A 1 162 ? -11.857 -15.576 -2.419 1.00 92.62 162 GLN A O 1
ATOM 1216 N N . TRP A 1 163 ? -10.280 -14.193 -3.205 1.00 94.75 163 TRP A N 1
ATOM 1217 C CA . TRP A 1 163 ? -9.487 -14.167 -1.985 1.00 94.75 163 TRP A CA 1
ATOM 1218 C C . TRP A 1 163 ? -9.885 -13.004 -1.085 1.00 94.75 163 TRP A C 1
ATOM 1220 O O . TRP A 1 163 ? -10.194 -11.907 -1.553 1.00 94.75 163 TRP A O 1
ATOM 1230 N N . THR A 1 164 ? -9.844 -13.248 0.223 1.00 96.38 164 THR A N 1
ATOM 1231 C CA . THR A 1 164 ? -10.020 -12.235 1.267 1.00 96.38 164 THR A CA 1
ATOM 1232 C C . THR 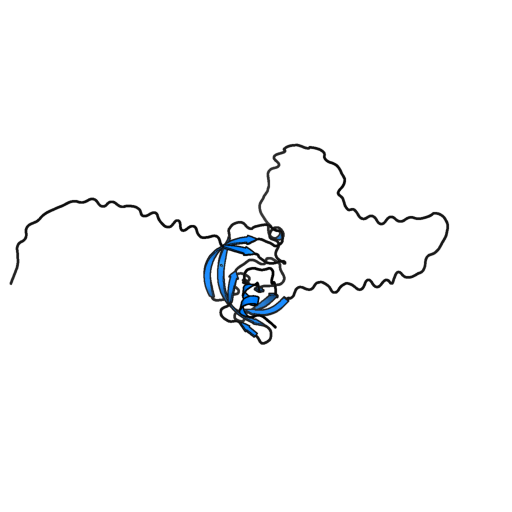A 1 164 ? -8.893 -12.377 2.280 1.00 96.38 164 THR A C 1
ATOM 1234 O O . THR A 1 164 ? -8.659 -13.460 2.812 1.00 96.38 164 THR A O 1
ATOM 1237 N N . PHE A 1 165 ? -8.203 -11.274 2.542 1.00 95.94 165 PHE A N 1
ATOM 1238 C CA . PHE A 1 165 ? -7.058 -11.175 3.432 1.00 95.94 165 PHE A CA 1
ATOM 1239 C C . PHE A 1 165 ? -7.388 -10.172 4.537 1.00 95.94 165 PHE A C 1
ATOM 1241 O O . PHE A 1 165 ? -7.341 -8.958 4.328 1.00 95.94 165 PHE A O 1
ATOM 1248 N N . SER A 1 166 ? -7.762 -10.689 5.702 1.00 95.00 166 SER A N 1
ATOM 1249 C CA . SER A 1 166 ? -8.086 -9.876 6.876 1.00 95.00 166 SER A CA 1
ATOM 1250 C C . SER A 1 166 ? -6.833 -9.471 7.647 1.00 95.00 166 SER A C 1
ATOM 1252 O O . SER A 1 166 ? -5.805 -10.155 7.594 1.00 95.00 166 SER A O 1
ATOM 1254 N N . ASP A 1 167 ? -6.946 -8.372 8.394 1.00 93.69 167 ASP A N 1
ATOM 1255 C CA . ASP A 1 167 ? -5.910 -7.873 9.304 1.00 93.69 167 ASP A CA 1
ATOM 1256 C C . ASP A 1 167 ? -4.545 -7.687 8.618 1.00 93.69 167 ASP A C 1
ATOM 1258 O O . ASP A 1 167 ? -3.487 -7.999 9.176 1.00 93.69 167 ASP A O 1
ATOM 1262 N N . LEU A 1 168 ? -4.561 -7.205 7.371 1.00 96.81 168 LEU A N 1
ATOM 1263 C CA . LEU A 1 168 ? -3.351 -6.745 6.704 1.00 96.81 168 LEU A CA 1
ATOM 1264 C C . LEU A 1 168 ? -2.953 -5.392 7.280 1.00 96.81 168 LEU A C 1
ATOM 1266 O O . LEU A 1 168 ? -3.788 -4.496 7.400 1.00 96.81 168 LEU A O 1
ATOM 1270 N N . ILE A 1 169 ? -1.673 -5.258 7.618 1.00 96.75 169 ILE A N 1
ATOM 1271 C CA . ILE A 1 169 ? -1.100 -4.032 8.167 1.00 96.75 169 ILE A CA 1
ATOM 1272 C C . ILE A 1 169 ? -0.449 -3.266 7.024 1.00 96.75 169 ILE A C 1
ATOM 1274 O O . ILE A 1 169 ? 0.519 -3.738 6.430 1.00 96.75 169 ILE A O 1
ATOM 1278 N N . PHE A 1 170 ? -1.002 -2.100 6.716 1.00 98.25 170 PHE A N 1
ATOM 1279 C CA . PHE A 1 170 ? -0.496 -1.190 5.701 1.00 98.25 170 PHE A CA 1
ATOM 1280 C C . PHE A 1 170 ? 0.205 -0.009 6.359 1.00 98.25 170 PHE A C 1
ATOM 1282 O O . PHE A 1 170 ? -0.261 0.507 7.372 1.00 98.25 170 PHE A O 1
ATOM 1289 N N . THR A 1 171 ? 1.290 0.454 5.750 1.00 98.12 171 THR A N 1
ATOM 1290 C CA . THR A 1 171 ? 1.809 1.802 5.982 1.00 98.12 171 THR A CA 1
ATOM 1291 C C . THR A 1 171 ? 1.092 2.754 5.026 1.00 98.12 171 THR A C 1
ATOM 1293 O O . THR A 1 171 ? 1.098 2.547 3.811 1.00 98.12 171 THR A O 1
ATOM 1296 N N . GLU A 1 172 ? 0.436 3.778 5.567 1.00 97.69 172 GLU A N 1
ATOM 1297 C CA . GLU A 1 172 ? -0.185 4.823 4.760 1.00 97.69 172 GLU A CA 1
ATOM 1298 C C . GLU A 1 172 ? 0.904 5.678 4.110 1.00 97.69 172 GLU A C 1
ATOM 1300 O O . GLU A 1 172 ? 1.710 6.307 4.801 1.00 97.69 172 GLU A O 1
ATOM 1305 N N . TRP A 1 173 ? 0.920 5.710 2.780 1.00 96.62 173 TRP A N 1
ATOM 1306 C CA . TRP A 1 173 ? 1.912 6.442 2.004 1.00 96.62 173 TRP A CA 1
ATOM 1307 C C . TRP A 1 173 ? 1.272 7.117 0.798 1.00 96.62 173 TRP A C 1
ATOM 1309 O O . TRP A 1 173 ? 0.395 6.551 0.140 1.00 96.62 173 TRP A O 1
ATOM 1319 N N . ASP A 1 174 ? 1.715 8.336 0.494 1.00 94.75 174 ASP A N 1
ATOM 1320 C CA . ASP A 1 174 ? 1.265 9.026 -0.708 1.00 94.75 174 ASP A CA 1
ATOM 1321 C C . ASP A 1 174 ? 1.914 8.404 -1.950 1.00 94.75 174 ASP A C 1
ATOM 1323 O O . ASP A 1 174 ? 3.119 8.504 -2.171 1.00 94.75 174 ASP A O 1
ATOM 1327 N N . LEU A 1 175 ? 1.090 7.749 -2.766 1.00 93.25 175 LEU A N 1
ATOM 1328 C CA . LEU A 1 175 ? 1.492 7.143 -4.036 1.00 93.25 175 LEU A CA 1
ATOM 1329 C C . LEU A 1 175 ? 1.420 8.149 -5.203 1.00 93.25 175 LEU A C 1
ATOM 1331 O O . LEU A 1 175 ? 1.486 7.763 -6.369 1.00 93.25 175 LEU A O 1
ATOM 1335 N N . GLY A 1 176 ? 1.205 9.438 -4.919 1.00 91.19 176 GLY A N 1
ATOM 1336 C CA . GLY A 1 176 ? 1.106 10.517 -5.897 1.00 91.19 176 GLY A CA 1
ATOM 1337 C C . GLY A 1 176 ? 0.104 10.223 -7.015 1.00 91.19 176 GLY A C 1
ATOM 1338 O O . GLY A 1 176 ? -0.957 9.640 -6.782 1.00 91.19 176 GLY A O 1
ATOM 1339 N N . LYS A 1 177 ? 0.446 10.596 -8.254 1.00 90.69 177 LYS A N 1
ATOM 1340 C CA . LYS A 1 177 ? -0.417 10.455 -9.446 1.00 90.69 177 LYS A CA 1
ATOM 1341 C C . LYS A 1 177 ? -0.423 9.029 -10.043 1.00 90.69 177 LYS A C 1
ATOM 1343 O O . LYS A 1 177 ? -0.927 8.844 -11.149 1.00 90.69 177 LYS A O 1
ATOM 1348 N N . LYS A 1 178 ? 0.139 8.025 -9.349 1.00 90.31 178 LYS A N 1
ATOM 1349 C CA . LYS A 1 178 ? 0.182 6.633 -9.828 1.00 90.31 178 LYS A CA 1
ATOM 1350 C C . LYS A 1 178 ? -1.217 6.038 -9.955 1.00 90.31 178 LYS A C 1
ATOM 1352 O O . LYS A 1 178 ? -2.154 6.399 -9.245 1.00 90.31 178 LYS A O 1
ATOM 1357 N N . ASP A 1 179 ? -1.338 5.070 -10.847 1.00 92.75 179 ASP A N 1
ATOM 1358 C CA . ASP A 1 179 ? -2.599 4.450 -11.217 1.00 92.75 179 ASP A CA 1
ATOM 1359 C C . ASP A 1 179 ? -2.922 3.214 -10.344 1.00 92.75 179 ASP A C 1
ATOM 1361 O O . ASP A 1 179 ? -3.616 2.283 -10.734 1.00 92.75 179 ASP A O 1
ATOM 1365 N N . PHE A 1 180 ? -2.443 3.203 -9.111 1.00 95.69 180 PHE A N 1
ATOM 1366 C CA . PHE A 1 180 ? -2.794 2.206 -8.114 1.00 95.69 180 PHE A CA 1
ATOM 1367 C C . PHE A 1 180 ? -2.911 2.874 -6.748 1.00 95.69 180 PHE A C 1
ATOM 1369 O O . PHE A 1 180 ? -2.464 4.003 -6.528 1.00 95.69 180 PHE A O 1
ATOM 1376 N N . ASP A 1 181 ? -3.580 2.173 -5.846 1.00 98.00 181 ASP A N 1
ATOM 1377 C CA . ASP A 1 181 ? -3.976 2.666 -4.531 1.00 98.00 181 ASP A CA 1
ATOM 1378 C C . ASP A 1 181 ? -3.285 1.894 -3.405 1.00 98.00 181 ASP A C 1
ATOM 1380 O O . ASP A 1 181 ? -3.197 2.382 -2.277 1.00 98.00 181 ASP A O 1
ATOM 1384 N N . ILE A 1 182 ? -2.819 0.680 -3.711 1.00 98.19 182 ILE A N 1
ATOM 1385 C CA . ILE A 1 182 ? -2.182 -0.253 -2.784 1.00 98.19 182 ILE A CA 1
ATOM 1386 C C . ILE A 1 182 ? -0.969 -0.891 -3.458 1.00 98.19 182 ILE A C 1
ATOM 1388 O O . ILE A 1 182 ? -1.029 -1.227 -4.641 1.00 98.19 182 ILE A O 1
ATOM 1392 N N . ILE A 1 183 ? 0.091 -1.119 -2.683 1.00 97.94 183 ILE A N 1
ATOM 1393 C CA . ILE A 1 183 ? 1.221 -1.974 -3.053 1.00 97.94 183 ILE A CA 1
ATOM 1394 C C . ILE A 1 183 ? 1.248 -3.178 -2.109 1.00 97.94 183 ILE A C 1
ATOM 1396 O O . ILE A 1 183 ? 1.328 -3.018 -0.889 1.00 97.94 183 ILE A O 1
ATOM 1400 N N . LEU A 1 184 ? 1.192 -4.387 -2.670 1.00 96.94 184 LEU A N 1
ATOM 1401 C CA . LEU A 1 184 ? 1.456 -5.623 -1.938 1.00 96.94 184 LEU A CA 1
ATOM 1402 C C . LEU A 1 184 ? 2.933 -5.986 -2.058 1.00 96.94 184 LEU A C 1
ATOM 1404 O O . LEU A 1 184 ? 3.364 -6.560 -3.058 1.00 96.94 184 LEU A O 1
ATOM 1408 N N . GLY A 1 185 ? 3.681 -5.627 -1.016 1.00 95.56 185 GLY A N 1
ATOM 1409 C CA . GLY A 1 185 ? 5.098 -5.928 -0.862 1.00 95.56 185 GLY A CA 1
ATOM 1410 C C . GLY A 1 185 ? 5.409 -7.337 -0.362 1.00 95.56 185 GLY A C 1
ATOM 1411 O O . GLY A 1 185 ? 4.526 -8.176 -0.144 1.00 95.56 185 GLY A O 1
ATOM 1412 N N . LYS A 1 186 ? 6.698 -7.567 -0.093 1.00 94.56 186 LYS A N 1
ATOM 1413 C CA . LYS A 1 186 ? 7.278 -8.820 0.428 1.00 94.56 186 LYS A CA 1
ATOM 1414 C C . LYS A 1 186 ? 6.470 -9.494 1.553 1.00 94.56 186 LYS A C 1
ATOM 1416 O O . LYS A 1 186 ? 6.287 -10.710 1.464 1.00 94.56 186 LYS A O 1
ATOM 1421 N N . PRO A 1 187 ? 5.929 -8.785 2.570 1.00 94.31 187 PRO A N 1
ATOM 1422 C CA . PRO A 1 187 ? 5.189 -9.430 3.656 1.00 94.31 187 PRO A CA 1
ATOM 1423 C C . PRO A 1 187 ? 3.971 -10.230 3.182 1.00 94.31 187 PRO A C 1
ATOM 1425 O O . PRO A 1 187 ? 3.649 -11.263 3.765 1.00 94.31 187 PRO A O 1
ATOM 1428 N N . TRP A 1 188 ? 3.306 -9.792 2.108 1.00 95.19 188 TRP A N 1
ATOM 1429 C CA . TRP A 1 188 ? 2.168 -10.520 1.548 1.00 95.19 188 TRP A CA 1
ATOM 1430 C C . TRP A 1 188 ? 2.618 -11.812 0.850 1.00 95.19 188 TRP A C 1
ATOM 1432 O O . TRP A 1 188 ? 2.030 -12.867 1.093 1.00 95.19 188 TRP A O 1
ATOM 1442 N N . PHE A 1 189 ? 3.710 -11.768 0.077 1.00 90.88 189 PHE A N 1
ATOM 1443 C CA . PHE A 1 189 ? 4.287 -12.961 -0.556 1.00 90.88 189 PHE A CA 1
ATOM 1444 C C . PHE A 1 189 ? 4.723 -14.001 0.475 1.00 90.88 189 PHE A C 1
ATOM 1446 O O . PHE A 1 189 ? 4.400 -15.175 0.327 1.00 90.88 189 PHE A O 1
ATOM 1453 N N . PHE A 1 190 ? 5.402 -13.583 1.547 1.00 89.19 190 PHE A N 1
ATOM 1454 C CA . PHE A 1 190 ? 5.848 -14.514 2.585 1.00 89.19 190 PHE A CA 1
ATOM 1455 C C . PHE A 1 190 ? 4.689 -15.130 3.365 1.00 89.19 190 PHE A C 1
ATOM 1457 O O . PHE A 1 190 ? 4.743 -16.307 3.714 1.00 89.19 190 PHE A O 1
ATOM 1464 N N . ARG A 1 191 ? 3.639 -14.349 3.643 1.00 90.56 191 ARG A N 1
ATOM 1465 C CA . ARG A 1 191 ? 2.510 -14.823 4.448 1.00 90.56 191 ARG A CA 1
ATOM 1466 C C . ARG A 1 191 ? 1.591 -15.768 3.682 1.00 90.56 191 ARG A C 1
ATOM 1468 O O . ARG A 1 191 ? 1.076 -16.707 4.282 1.00 90.56 191 ARG A O 1
ATOM 1475 N N . PHE A 1 192 ? 1.348 -15.504 2.401 1.00 87.88 192 PHE A N 1
ATOM 1476 C CA . PHE A 1 192 ? 0.329 -16.229 1.637 1.00 87.88 192 PHE A CA 1
ATOM 1477 C C . PHE A 1 192 ? 0.889 -17.119 0.532 1.00 87.88 192 PHE A C 1
ATOM 1479 O O . PHE A 1 192 ? 0.143 -17.967 0.057 1.00 87.88 192 PHE A O 1
ATOM 1486 N N . ASN A 1 193 ? 2.165 -16.950 0.159 1.00 80.50 193 ASN A N 1
ATOM 1487 C CA . ASN A 1 193 ? 2.874 -17.709 -0.875 1.00 80.50 193 ASN A CA 1
ATOM 1488 C C . ASN A 1 193 ? 1.962 -18.101 -2.051 1.00 80.50 193 ASN A C 1
ATOM 1490 O O . ASN A 1 193 ? 1.617 -19.277 -2.190 1.00 80.50 193 ASN A O 1
ATOM 1494 N N . PRO A 1 194 ? 1.496 -17.120 -2.841 1.00 70.81 194 PRO A N 1
ATOM 1495 C CA . PRO A 1 194 ? 0.583 -17.396 -3.943 1.00 70.81 194 PRO A CA 1
ATOM 1496 C C . PRO A 1 194 ? 1.244 -18.369 -4.935 1.00 70.81 194 PRO A C 1
ATOM 1498 O O . PRO A 1 194 ? 2.351 -18.107 -5.405 1.00 70.81 194 PRO A O 1
ATOM 1501 N N . ILE A 1 195 ? 0.571 -19.493 -5.205 1.00 59.84 195 ILE A N 1
ATOM 1502 C CA . ILE A 1 195 ? 1.008 -20.574 -6.110 1.00 59.84 195 ILE A CA 1
ATOM 1503 C C . ILE A 1 195 ? 0.353 -20.394 -7.478 1.00 59.84 195 ILE A C 1
ATOM 1505 O O . ILE A 1 195 ? -0.865 -20.092 -7.496 1.00 59.84 195 ILE A O 1
#

InterPro domains:
  IPR021109 Aspartic peptidase domain superfamily [G3DSA:2.40.70.10] (76-195)

pLDDT: mean 71.81, std 25.46, range [30.45, 98.38]

Radius of gyration: 31.56 Å; chains: 1; bounding box: 52×51×135 Å

Sequence (195 aa):
RIQRNTPSRQYNAQVNEVGSESDDSEDDVEEMILGNNMNLAEHSEDDFVFHRTAIGLIDAPADWVTAVTPLVVVNADSMEINAAQNAVKAAAPENKLMIVQGAIDGKSVRILIDCGASNLLCRPGLAKKVIRSKE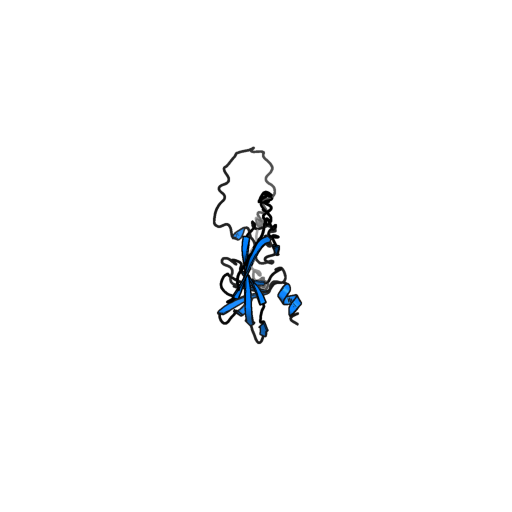VQAEGFDGHCSGIKKVKEAAGTLCFGQWTFSDLIFTEWDLGKKDFDIILGKPWFFRFNPI

Foldseek 3Di:
DDDDDDDDDDDDDDPPPPPPPPDPPVLPAAEWEAFQVFDPVVPPPDDDPDPPPDDDDDDDDDDDPPDDDPDDDDDPDDDDDDDDPPPPPVPDPDPDFPWFWWAKQRHTWIEGEGQRTPAKAFAPPRADAWDDWGWYWYAYNVRDIDDIDTWTWHFIWIDGDPDIDGRGIHTHDPPDPDPGGIYDYDVNCVVPVDD

Organism: NCBI:txid120398